Protein AF-A0A484ZGJ6-F1 (afdb_monomer)

Organism: NCBI:txid82979

Sequence (197 aa):
MSDLVSEPDHSEWWVSFLKGGVAILPLSIAVLPWGILAGSMAIETGLTPAEGLGMSGIIFAGATQLAVMGMIKAGAGVMSILISAFFIASQHLLYGLTLRERIAPLPLRWRLILGFLLTDELFALIGKHSAAEFNRWYALGVGLFFYIFWLLSTLAGILAATQIENLGSYGLDFSIAATFIVIVVPMIKTFRPLFAC

Secondary structure (DSSP, 8-state):
---S-----TTSHHHHHHHHHHHHHHHHHHHHHHHHHHHHHHHHTT--HHHHHHHHHH---HHHHHHHHHHHHTT--HHHHHHHHHHHHHHHHHHHHHTHHHHTTS-HHHHHHHHHT--HHHHHHHTTS-TTT--HHHHHHHHHHHHHHHHHHHHHHHHHHHTSTTTTTS---HHHHHHHHHHHHHHHTT---S---

Solvent-accessible surface area (backbone atoms only — not comparable to full-atom values): 10883 Å² total; per-residue (Å²): 144,84,79,86,72,76,73,73,62,90,87,48,52,66,58,38,17,49,52,18,32,59,69,34,44,72,60,38,60,68,42,32,47,59,19,22,29,46,16,20,42,24,49,74,65,69,40,51,73,67,56,30,51,49,44,55,67,70,47,60,40,69,70,38,46,49,51,45,52,53,36,55,69,69,68,54,55,69,69,58,44,52,53,52,39,49,63,63,47,46,60,55,56,56,52,50,61,72,43,34,86,58,43,65,83,46,60,66,70,55,42,52,52,55,57,60,41,49,40,73,68,40,43,67,68,55,64,77,48,51,68,88,67,59,50,71,44,23,54,48,17,24,23,51,45,40,52,51,42,43,52,53,20,20,49,50,14,32,53,58,43,69,73,44,79,63,56,80,79,67,80,52,63,54,39,57,53,52,32,48,48,60,57,46,56,66,55,60,74,64,68,72,73,89,76,83,121

InterPro domains:
  IPR011606 Branched-chain amino acid transport, permease [PTHR34979] (10-190)
  IPR061300 AzlC-like, N-terminal domain [PF03591] (26-164)

pLDDT: mean 83.39, std 15.0, range [37.19, 96.69]

Foldseek 3Di:
DPPLCPPPDPVCLVVLLVLLQVVQVVVLVVCLLLLLLQLQLCVVLVHDSVRSLVLCLQPVASVLSNVLSVCSVVVHDPVVNVVVSCVSCVVLVVLCVLCCLQQVVDDPVLNVQLSSLDDPSLCVVQVPADSSRDDSSSSNSNSVSSSVSSSVSSSNSNVVNVVDPPPPVPPDPVSVVSSCCVVVVVVVVPCPDPPPD

Radius of gyration: 19.73 Å; Cα contacts (8 Å, |Δi|>4): 202; chains: 1; bounding box: 47×52×60 Å

Structure (mmCIF, N/CA/C/O backbone):
data_AF-A0A484ZGJ6-F1
#
_entry.id   AF-A0A484ZGJ6-F1
#
loop_
_atom_site.group_PDB
_atom_site.id
_atom_site.type_symbol
_atom_site.label_atom_id
_atom_site.label_alt_id
_atom_site.label_comp_id
_atom_site.label_asym_id
_atom_site.label_entity_id
_atom_site.label_seq_id
_atom_site.pdbx_PDB_ins_code
_atom_site.Cartn_x
_atom_site.Cartn_y
_atom_site.Cartn_z
_atom_site.occupancy
_atom_site.B_iso_or_equiv
_atom_site.auth_seq_id
_atom_site.auth_comp_id
_atom_site.auth_asym_id
_atom_site.auth_atom_id
_atom_site.pdbx_PDB_model_num
ATOM 1 N N . MET A 1 1 ? 12.998 -8.329 -35.778 1.00 40.16 1 MET A N 1
ATOM 2 C CA . MET A 1 1 ? 12.248 -7.520 -34.784 1.00 40.16 1 MET A CA 1
ATOM 3 C C . MET A 1 1 ? 11.829 -8.412 -33.608 1.00 40.16 1 MET A C 1
ATOM 5 O O . MET A 1 1 ? 10.682 -8.391 -33.191 1.00 40.16 1 MET A O 1
ATOM 9 N N . SER A 1 2 ? 12.769 -9.228 -33.111 1.00 44.19 2 SER A N 1
ATOM 10 C CA . SER A 1 2 ? 12.583 -10.238 -32.054 1.00 44.19 2 SER A CA 1
ATOM 11 C C . SER A 1 2 ? 13.660 -10.104 -30.961 1.00 44.19 2 SER A C 1
ATOM 13 O O . SER A 1 2 ? 13.749 -10.945 -30.076 1.00 44.19 2 SER A O 1
ATOM 15 N N . ASP A 1 3 ? 14.464 -9.035 -31.012 1.00 37.19 3 ASP A N 1
ATOM 16 C CA . ASP A 1 3 ? 15.746 -8.937 -30.298 1.00 37.19 3 ASP A CA 1
ATOM 17 C C . ASP A 1 3 ? 15.791 -7.761 -29.306 1.00 37.19 3 ASP A C 1
ATOM 19 O O . ASP A 1 3 ? 16.861 -7.312 -28.918 1.00 37.19 3 ASP A O 1
ATOM 23 N N . LEU A 1 4 ? 14.632 -7.225 -28.900 1.00 46.31 4 LEU A N 1
ATOM 24 C CA . LEU A 1 4 ? 14.549 -6.069 -27.986 1.00 46.31 4 LEU A CA 1
ATOM 25 C C . LEU A 1 4 ? 14.051 -6.413 -26.579 1.00 46.31 4 LEU A C 1
ATOM 27 O O . LEU A 1 4 ? 13.741 -5.522 -25.794 1.00 46.31 4 LEU A O 1
ATOM 31 N N . VAL A 1 5 ? 14.012 -7.696 -26.232 1.00 54.81 5 VAL A N 1
ATOM 32 C CA . VAL A 1 5 ? 13.924 -8.122 -24.836 1.00 54.81 5 VAL A CA 1
ATOM 33 C C . VAL A 1 5 ? 15.176 -8.932 -24.570 1.00 54.81 5 VAL A C 1
ATOM 35 O O . VAL A 1 5 ? 15.157 -10.156 -24.631 1.00 54.81 5 VAL A O 1
ATOM 38 N N . SER A 1 6 ? 16.293 -8.240 -24.340 1.00 44.44 6 SER A N 1
ATOM 39 C CA . SER A 1 6 ? 17.437 -8.855 -23.679 1.00 44.44 6 SER A CA 1
ATOM 40 C C . SER A 1 6 ? 16.919 -9.407 -22.354 1.00 44.44 6 SER A C 1
ATOM 42 O O . SER A 1 6 ? 16.613 -8.637 -21.438 1.00 44.44 6 SER A O 1
ATOM 44 N N . GLU A 1 7 ? 16.713 -10.722 -22.277 1.00 51.34 7 GLU A N 1
ATOM 45 C CA . GLU A 1 7 ? 16.436 -11.353 -20.998 1.00 51.34 7 GLU A CA 1
ATOM 46 C C . GLU A 1 7 ? 17.609 -10.993 -20.082 1.00 51.34 7 GLU A C 1
ATOM 48 O O . GLU A 1 7 ? 18.758 -11.238 -20.458 1.00 51.34 7 GLU A O 1
ATOM 53 N N . PRO A 1 8 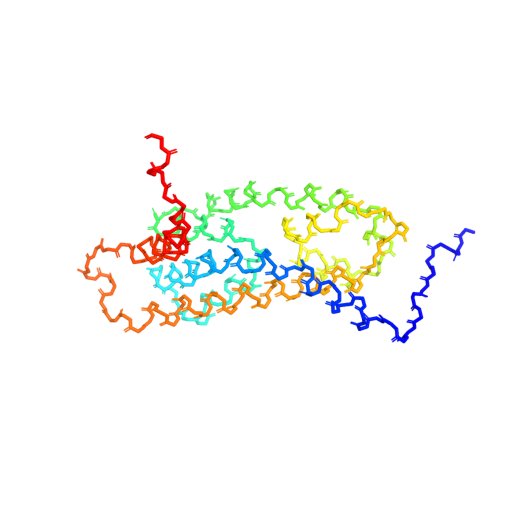? 17.366 -10.329 -18.936 1.00 51.41 8 PRO A N 1
ATOM 54 C CA . PRO A 1 8 ? 18.440 -10.105 -17.989 1.00 51.41 8 PRO A CA 1
ATOM 55 C C . PRO A 1 8 ? 18.984 -11.480 -17.614 1.00 51.41 8 PRO A C 1
ATOM 57 O O . PRO A 1 8 ? 18.192 -12.383 -17.323 1.00 51.41 8 PRO A O 1
ATOM 60 N N . ASP A 1 9 ? 20.309 -11.623 -17.667 1.00 56.94 9 ASP A N 1
ATOM 61 C CA . ASP A 1 9 ? 21.020 -12.828 -17.257 1.00 56.94 9 ASP A CA 1
ATOM 62 C C . ASP A 1 9 ? 20.381 -13.383 -15.973 1.00 56.94 9 ASP A C 1
ATOM 64 O O . ASP A 1 9 ? 20.150 -12.649 -15.001 1.00 56.94 9 ASP A O 1
ATOM 68 N N . HIS A 1 10 ? 20.023 -14.670 -15.982 1.00 56.59 10 HIS A N 1
ATOM 69 C CA . HIS A 1 10 ? 19.292 -15.336 -14.900 1.00 56.59 10 HIS A CA 1
ATOM 70 C C . HIS A 1 10 ? 20.017 -15.251 -13.540 1.00 56.59 10 HIS A C 1
ATOM 72 O O . HIS A 1 10 ? 19.438 -15.618 -12.519 1.00 56.59 10 HIS A O 1
ATOM 78 N N . SER A 1 11 ? 21.253 -14.748 -13.504 1.00 60.28 11 SER A N 1
ATOM 79 C CA . SER A 1 11 ? 22.070 -14.538 -12.311 1.00 60.28 11 SER A CA 1
ATOM 80 C C . SER A 1 11 ? 21.764 -13.241 -11.524 1.00 60.28 11 SER A C 1
ATOM 82 O O . SER A 1 11 ? 22.049 -13.197 -10.324 1.00 60.28 11 SER A O 1
ATOM 84 N N . GLU A 1 12 ? 21.115 -12.219 -12.111 1.00 80.94 12 GLU A N 1
ATOM 85 C CA . GLU A 1 12 ? 20.978 -10.876 -11.490 1.00 80.94 12 GLU A CA 1
ATOM 86 C C . GLU A 1 12 ? 19.540 -10.433 -11.134 1.00 80.94 12 GLU A C 1
ATOM 88 O O . GLU A 1 12 ? 19.305 -9.297 -10.695 1.00 80.94 12 GLU A O 1
ATOM 93 N N . TRP A 1 13 ? 18.538 -11.309 -11.280 1.00 86.31 13 TRP A N 1
ATOM 94 C CA . TRP A 1 13 ? 17.139 -10.961 -10.966 1.00 86.31 13 TRP A CA 1
ATOM 95 C C . TRP A 1 13 ? 16.955 -10.521 -9.506 1.00 86.31 13 TRP A C 1
ATOM 97 O O . TRP A 1 13 ? 16.236 -9.558 -9.233 1.00 86.31 13 TRP A O 1
ATOM 107 N N . TRP A 1 14 ? 17.645 -11.187 -8.575 1.00 90.00 14 TRP A N 1
ATOM 108 C CA . TRP A 1 14 ? 17.585 -10.893 -7.145 1.00 90.00 14 TRP A CA 1
ATOM 109 C C . TRP A 1 14 ? 18.207 -9.527 -6.833 1.00 90.00 14 TRP A C 1
ATOM 111 O O . TRP A 1 14 ? 17.683 -8.794 -5.999 1.00 90.00 14 TRP A O 1
ATOM 121 N N . VAL A 1 15 ? 19.264 -9.135 -7.556 1.00 92.50 15 VAL A N 1
ATOM 122 C CA . VAL A 1 15 ? 19.897 -7.815 -7.424 1.00 92.50 15 VAL A CA 1
ATOM 123 C C . VAL A 1 15 ? 18.914 -6.729 -7.836 1.00 92.50 15 VAL A C 1
ATOM 125 O O . VAL A 1 15 ? 18.727 -5.753 -7.115 1.00 92.50 15 VAL A O 1
ATOM 128 N N . SER A 1 16 ? 18.263 -6.899 -8.988 1.00 92.25 16 SER A N 1
ATOM 129 C CA . SER A 1 16 ? 17.263 -5.949 -9.489 1.00 92.25 16 SER A CA 1
ATOM 130 C C . SER A 1 16 ? 16.078 -5.825 -8.530 1.00 92.25 16 SER A C 1
ATOM 132 O O . SER A 1 16 ? 15.638 -4.717 -8.228 1.00 92.25 16 SER A O 1
ATOM 134 N N . PHE A 1 17 ? 15.608 -6.956 -8.007 1.00 94.06 17 PHE A N 1
ATOM 135 C CA . PHE A 1 17 ? 14.533 -7.021 -7.024 1.00 94.06 17 PHE A CA 1
ATOM 136 C C . PHE A 1 17 ? 14.898 -6.308 -5.713 1.00 94.06 17 PHE A C 1
ATOM 138 O O . PHE A 1 17 ? 14.151 -5.439 -5.265 1.00 94.06 17 PHE A O 1
ATOM 145 N N . LEU A 1 18 ? 16.069 -6.589 -5.133 1.00 94.69 18 LEU A N 1
ATOM 146 C CA . LEU A 1 18 ? 16.528 -5.916 -3.914 1.00 94.69 18 LEU A CA 1
ATOM 147 C C . LEU A 1 18 ? 16.787 -4.425 -4.138 1.00 94.69 18 LEU A C 1
ATOM 149 O O . LEU A 1 18 ? 16.440 -3.620 -3.280 1.00 94.69 18 LEU A O 1
ATOM 153 N N . LYS A 1 19 ? 17.334 -4.030 -5.294 1.00 93.94 19 LYS A N 1
ATOM 154 C CA . LYS A 1 19 ? 17.478 -2.611 -5.663 1.00 93.94 19 LYS A CA 1
ATOM 155 C C . LYS A 1 19 ? 16.125 -1.898 -5.657 1.00 93.94 19 LYS A C 1
ATOM 157 O O . LYS A 1 19 ? 16.038 -0.788 -5.140 1.00 93.94 19 LYS A O 1
ATOM 162 N N . GLY A 1 20 ? 15.080 -2.537 -6.186 1.00 92.56 20 GLY A N 1
ATOM 163 C CA . GLY A 1 20 ? 13.709 -2.027 -6.119 1.00 92.56 20 GLY A CA 1
ATOM 164 C C . GLY A 1 20 ? 13.200 -1.915 -4.684 1.00 92.56 20 GLY A C 1
ATOM 165 O O . GLY A 1 20 ? 12.730 -0.856 -4.275 1.00 92.56 20 GLY A O 1
ATOM 166 N N . GLY A 1 21 ? 13.377 -2.978 -3.897 1.00 94.44 21 GLY A N 1
ATOM 167 C CA . GLY A 1 21 ? 12.975 -3.017 -2.491 1.00 94.44 21 GLY A CA 1
ATOM 168 C C . GLY A 1 21 ? 13.659 -1.959 -1.620 1.00 94.44 21 GLY A C 1
ATOM 169 O O . GLY A 1 21 ? 13.019 -1.358 -0.765 1.00 94.44 21 GLY A O 1
ATOM 170 N N . VAL A 1 22 ? 14.941 -1.672 -1.858 1.00 95.06 22 VAL A N 1
ATOM 171 C CA . VAL A 1 22 ? 15.678 -0.615 -1.144 1.00 95.06 22 VAL A CA 1
ATOM 172 C C . VAL A 1 22 ? 15.243 0.775 -1.606 1.00 95.06 22 VAL A C 1
ATOM 174 O O . VAL A 1 22 ? 15.090 1.671 -0.778 1.00 95.06 22 VAL A O 1
ATOM 177 N N . ALA A 1 23 ? 15.004 0.961 -2.908 1.00 93.56 23 ALA A N 1
ATOM 178 C CA . ALA A 1 23 ? 14.592 2.250 -3.464 1.00 93.56 23 ALA A CA 1
ATOM 179 C C . ALA A 1 23 ? 13.242 2.736 -2.912 1.00 93.56 23 ALA A C 1
ATOM 181 O O . ALA A 1 23 ? 13.037 3.942 -2.788 1.00 93.56 23 ALA A O 1
ATOM 182 N N . ILE A 1 24 ? 12.341 1.815 -2.557 1.00 96.06 24 ILE A N 1
ATOM 183 C CA . ILE A 1 24 ? 11.005 2.152 -2.054 1.00 96.06 24 ILE A CA 1
ATOM 184 C C . ILE A 1 24 ? 10.960 2.445 -0.548 1.00 96.06 24 ILE A C 1
ATOM 186 O O . ILE A 1 24 ? 10.021 3.090 -0.089 1.00 96.06 24 ILE A O 1
ATOM 190 N N . LEU A 1 25 ? 11.983 2.057 0.227 1.00 94.31 25 LEU A N 1
ATOM 191 C CA . LEU A 1 25 ? 11.983 2.191 1.694 1.00 94.31 25 LEU A CA 1
ATOM 192 C C . LEU A 1 25 ? 11.622 3.593 2.217 1.00 94.31 25 LEU A C 1
ATOM 194 O O . LEU A 1 25 ? 10.841 3.660 3.166 1.00 94.31 25 LEU A O 1
ATOM 198 N N . PRO A 1 26 ? 12.123 4.710 1.650 1.00 92.62 26 PRO A N 1
ATOM 199 C CA . PRO A 1 26 ? 11.753 6.038 2.138 1.00 92.62 26 PRO A CA 1
ATOM 200 C C . PRO A 1 26 ? 10.246 6.311 2.029 1.00 92.62 26 PRO A C 1
ATOM 202 O O . PRO A 1 26 ? 9.653 6.865 2.954 1.00 92.62 26 PRO A O 1
ATOM 205 N N . LEU A 1 27 ? 9.621 5.875 0.930 1.00 91.75 27 LEU A N 1
ATOM 206 C CA . LEU A 1 27 ? 8.178 6.001 0.715 1.00 91.75 27 LEU A CA 1
ATOM 207 C C . LEU A 1 27 ? 7.402 5.014 1.601 1.00 91.75 27 LEU A C 1
ATOM 209 O O . LEU A 1 27 ? 6.402 5.392 2.207 1.00 91.75 27 LEU A O 1
ATOM 213 N N . SER A 1 28 ? 7.912 3.793 1.792 1.00 93.06 28 SER A N 1
ATOM 214 C CA . SER A 1 28 ? 7.342 2.821 2.736 1.00 93.06 28 SER A CA 1
ATOM 215 C C . SER A 1 28 ? 7.328 3.326 4.182 1.00 93.06 28 SER A C 1
ATOM 217 O O . SER A 1 28 ? 6.397 3.043 4.926 1.00 93.06 28 SER A O 1
ATOM 219 N N . ILE A 1 29 ? 8.343 4.079 4.612 1.00 90.62 29 ILE A N 1
ATOM 220 C CA . ILE A 1 29 ? 8.358 4.679 5.956 1.00 90.62 29 ILE A CA 1
ATOM 221 C C . ILE A 1 29 ? 7.308 5.791 6.050 1.00 90.62 29 ILE A C 1
ATOM 223 O O . ILE A 1 29 ? 6.611 5.898 7.059 1.00 90.62 29 ILE A O 1
ATOM 227 N N . ALA A 1 30 ? 7.160 6.590 4.991 1.00 89.44 30 ALA A N 1
ATOM 228 C CA . ALA A 1 30 ? 6.163 7.652 4.932 1.00 89.44 30 ALA A CA 1
ATOM 229 C C . ALA A 1 30 ? 4.716 7.124 4.950 1.00 89.44 30 ALA A C 1
ATOM 231 O O . ALA A 1 30 ? 3.829 7.833 5.422 1.00 89.44 30 ALA A O 1
ATOM 232 N N . VAL A 1 31 ? 4.471 5.887 4.490 1.00 89.88 31 VAL A N 1
ATOM 233 C CA . VAL A 1 31 ? 3.126 5.282 4.478 1.00 89.88 31 VAL A CA 1
ATOM 234 C C . VAL A 1 31 ? 2.710 4.652 5.814 1.00 89.88 31 VAL A C 1
ATOM 236 O O . VAL A 1 31 ? 1.523 4.424 6.038 1.00 89.88 31 VAL A O 1
ATOM 239 N N . LEU A 1 32 ? 3.649 4.414 6.740 1.00 90.50 32 LEU A N 1
ATOM 240 C CA . LEU A 1 32 ? 3.359 3.788 8.040 1.00 90.50 32 LEU A CA 1
ATOM 241 C C . LEU A 1 32 ? 2.205 4.446 8.825 1.00 90.50 32 LEU A C 1
ATOM 243 O O . LEU A 1 32 ? 1.367 3.701 9.335 1.00 90.50 32 LEU A O 1
ATOM 247 N N . PRO A 1 33 ? 2.104 5.790 8.929 1.00 88.50 33 PRO A N 1
ATOM 248 C CA . PRO A 1 33 ? 1.003 6.432 9.647 1.00 88.50 33 PRO A CA 1
ATOM 249 C C . PRO A 1 33 ? -0.355 6.106 9.018 1.00 88.50 33 PRO A C 1
ATOM 251 O O . PRO A 1 33 ? -1.319 5.842 9.731 1.00 88.50 33 PRO A O 1
ATOM 254 N N . TRP A 1 34 ? -0.418 6.071 7.685 1.00 89.19 34 TRP A N 1
ATOM 255 C CA . TRP A 1 34 ? -1.631 5.756 6.933 1.00 89.19 34 TRP A CA 1
ATOM 256 C C . TRP A 1 34 ? -2.042 4.293 7.086 1.00 89.19 34 TRP A C 1
ATOM 258 O O . TRP A 1 34 ? -3.228 4.010 7.235 1.00 89.19 34 TRP A O 1
ATOM 268 N N . GLY A 1 35 ? -1.079 3.368 7.103 1.00 91.88 35 GLY A N 1
ATOM 269 C CA . GLY A 1 35 ? -1.358 1.957 7.367 1.00 91.88 35 GLY A CA 1
ATOM 270 C C . GLY A 1 35 ? -1.864 1.731 8.793 1.00 91.88 35 GLY A C 1
ATOM 271 O O . GLY A 1 35 ? -2.874 1.061 8.989 1.00 91.88 35 GLY A O 1
ATOM 272 N N . ILE A 1 36 ? -1.233 2.360 9.792 1.00 90.31 36 ILE A N 1
ATOM 273 C CA . ILE A 1 36 ? -1.693 2.307 11.192 1.00 90.31 36 ILE A CA 1
ATOM 274 C C . ILE A 1 36 ? -3.119 2.859 11.310 1.00 90.31 36 ILE A C 1
ATOM 276 O O . ILE A 1 36 ? -3.968 2.230 11.944 1.00 90.31 36 ILE A O 1
ATOM 280 N N . LEU A 1 37 ? -3.399 3.993 10.659 1.00 89.06 37 LEU A N 1
ATOM 281 C CA . LEU A 1 37 ? -4.741 4.565 10.593 1.00 89.06 37 LEU A CA 1
ATOM 282 C C . LEU A 1 37 ? -5.739 3.570 9.997 1.00 89.06 37 LEU A C 1
ATOM 284 O O . LEU A 1 37 ? -6.798 3.347 10.577 1.00 89.06 37 LEU A O 1
ATOM 288 N N . ALA A 1 38 ? -5.393 2.948 8.868 1.00 91.31 38 ALA A N 1
ATOM 289 C CA . ALA A 1 38 ? -6.263 1.996 8.191 1.00 91.31 38 ALA A CA 1
ATOM 290 C C . ALA A 1 38 ? -6.588 0.782 9.074 1.00 91.31 38 ALA A C 1
ATOM 292 O O . ALA A 1 38 ? -7.747 0.381 9.171 1.00 91.31 38 ALA A O 1
ATOM 293 N N . GLY A 1 39 ? -5.585 0.237 9.766 1.00 91.06 39 GLY A N 1
ATOM 294 C CA . GLY A 1 39 ? -5.773 -0.876 10.693 1.00 91.06 39 GLY A CA 1
ATOM 295 C C . GLY A 1 39 ? -6.639 -0.521 11.901 1.00 91.06 39 GLY A C 1
ATOM 296 O O . GLY A 1 39 ? -7.518 -1.291 12.284 1.00 91.06 39 GLY A O 1
ATOM 297 N N . SER A 1 40 ? -6.428 0.664 12.472 1.00 88.69 40 SER A N 1
ATOM 298 C CA . SER A 1 40 ? -7.228 1.166 13.592 1.00 88.69 40 SER A CA 1
ATOM 299 C C . SER A 1 40 ? -8.686 1.415 13.187 1.00 88.69 40 SER A C 1
ATOM 301 O O . SER A 1 40 ? -9.609 0.976 13.876 1.00 88.69 40 SER A O 1
ATOM 303 N N . MET A 1 41 ? -8.907 2.037 12.024 1.00 88.06 41 MET A N 1
ATOM 304 C CA . MET A 1 41 ? -10.248 2.284 11.489 1.00 88.06 41 MET A CA 1
ATOM 305 C C . MET A 1 41 ? -11.007 0.990 11.202 1.00 88.06 41 MET A C 1
ATOM 307 O O . MET A 1 41 ? -12.212 0.946 11.434 1.00 88.06 41 MET A O 1
ATOM 311 N N . ALA A 1 42 ? -10.329 -0.066 10.742 1.00 89.62 42 ALA A N 1
ATOM 312 C CA . ALA A 1 42 ? -10.978 -1.351 10.504 1.00 89.62 42 ALA A CA 1
ATOM 313 C C . ALA A 1 42 ? -11.640 -1.890 11.786 1.00 89.62 42 ALA A C 1
ATOM 315 O O . ALA A 1 42 ? -12.816 -2.261 11.768 1.00 89.62 42 ALA A O 1
ATOM 316 N N . ILE A 1 43 ? -10.929 -1.837 12.916 1.00 88.25 43 ILE A N 1
ATOM 317 C CA . ILE A 1 43 ? -11.461 -2.259 14.219 1.00 88.25 43 ILE A CA 1
ATOM 318 C C . ILE A 1 43 ? -12.590 -1.337 14.691 1.00 88.25 43 ILE A C 1
ATOM 320 O O . ILE A 1 43 ? -13.623 -1.824 15.148 1.00 88.25 43 ILE A O 1
ATOM 324 N N . GLU A 1 44 ? -12.458 -0.018 14.517 1.00 83.25 44 GLU A N 1
ATOM 325 C CA . GLU A 1 44 ? -13.536 0.932 14.841 1.00 83.25 44 GLU A CA 1
ATOM 326 C C . GLU A 1 44 ? -14.810 0.709 14.014 1.00 83.25 44 GLU A C 1
ATOM 328 O O . GLU A 1 44 ? -15.913 0.916 14.516 1.00 83.25 44 GLU A O 1
ATOM 333 N N . THR A 1 45 ? -14.682 0.279 12.755 1.00 82.88 45 THR A N 1
ATOM 334 C CA . THR A 1 45 ? -15.833 -0.065 11.902 1.00 82.88 45 THR A CA 1
ATOM 335 C C . THR A 1 45 ? -16.492 -1.398 12.269 1.00 82.88 45 THR A C 1
ATOM 337 O O . THR A 1 45 ? -17.491 -1.769 11.656 1.00 82.88 45 THR A O 1
ATOM 340 N N . GLY A 1 46 ? -15.968 -2.110 13.272 1.00 84.19 46 GLY A N 1
ATOM 341 C CA . GLY A 1 46 ? -16.495 -3.391 13.738 1.00 84.19 46 GLY A CA 1
ATOM 342 C C . GLY A 1 46 ? -16.009 -4.600 12.939 1.00 84.19 46 GLY A C 1
ATOM 343 O O . GLY A 1 46 ? -16.546 -5.691 13.127 1.00 84.19 46 GLY A O 1
ATOM 344 N N . LEU A 1 47 ? -15.009 -4.435 12.065 1.00 86.88 47 LEU A N 1
ATOM 345 C CA . LEU A 1 47 ? -14.376 -5.563 11.383 1.00 86.88 47 LEU A CA 1
ATOM 346 C C . LEU A 1 47 ? -13.523 -6.359 12.369 1.00 86.88 47 LEU A C 1
ATOM 348 O O . LEU A 1 47 ? -12.871 -5.806 13.259 1.00 86.88 47 LEU A O 1
ATOM 352 N N . THR A 1 48 ? -13.467 -7.671 12.175 1.00 91.00 48 THR A N 1
ATOM 353 C CA . THR A 1 48 ? -12.502 -8.506 12.890 1.00 91.00 48 THR A CA 1
ATOM 354 C C . THR A 1 48 ? -11.067 -8.180 12.445 1.00 91.00 48 THR A C 1
ATOM 356 O O . THR A 1 48 ? -10.852 -7.731 11.315 1.00 91.00 48 THR A O 1
ATOM 359 N N . PRO A 1 49 ? -10.042 -8.462 13.273 1.00 90.19 49 PRO A N 1
ATOM 360 C CA . PRO A 1 49 ? -8.639 -8.293 12.881 1.00 90.19 49 PRO A CA 1
ATOM 361 C C . PRO A 1 49 ? -8.275 -8.970 11.550 1.00 90.19 49 PRO A C 1
ATOM 363 O O . PRO A 1 49 ? -7.517 -8.419 10.754 1.00 90.19 49 PRO A O 1
ATOM 366 N N . ALA A 1 50 ? -8.835 -10.155 11.289 1.00 92.88 50 ALA A N 1
ATOM 367 C CA . ALA A 1 50 ? -8.607 -10.887 10.047 1.00 92.88 50 ALA A CA 1
ATOM 368 C C . ALA A 1 50 ? -9.274 -10.206 8.841 1.00 92.88 50 ALA A C 1
ATOM 370 O O . ALA A 1 50 ? -8.657 -10.107 7.782 1.00 92.88 50 ALA A O 1
ATOM 371 N N . GLU A 1 51 ? -10.501 -9.703 8.999 1.00 92.50 51 GLU A N 1
ATOM 372 C CA . GLU A 1 51 ? -11.206 -8.961 7.947 1.00 92.50 51 GLU A CA 1
ATOM 373 C C . GLU A 1 51 ? -10.537 -7.618 7.653 1.00 92.50 51 GLU A C 1
ATOM 375 O O . GLU A 1 51 ? -10.364 -7.275 6.487 1.00 92.50 51 GLU A O 1
ATOM 380 N N . GLY A 1 52 ? -10.098 -6.888 8.682 1.00 91.62 52 GLY A N 1
ATOM 381 C CA . GLY A 1 52 ? -9.375 -5.626 8.523 1.00 91.62 52 GLY A CA 1
ATOM 382 C C . GLY A 1 52 ? -8.053 -5.802 7.777 1.00 91.62 52 GLY A C 1
ATOM 383 O O . GLY A 1 52 ? -7.774 -5.083 6.816 1.00 91.62 52 GLY A O 1
ATOM 384 N N . LEU A 1 53 ? -7.260 -6.811 8.155 1.00 93.75 53 LEU A N 1
ATOM 385 C CA . LEU A 1 53 ? -6.012 -7.120 7.456 1.00 93.75 53 LEU A CA 1
ATOM 386 C C . LEU A 1 53 ? -6.273 -7.635 6.032 1.00 93.75 53 LEU A C 1
ATOM 388 O O . LEU A 1 53 ? -5.565 -7.257 5.099 1.00 93.75 53 LEU A O 1
ATOM 392 N N . GLY A 1 54 ? -7.307 -8.461 5.851 1.00 94.19 54 GLY A N 1
ATOM 393 C CA . GLY A 1 54 ? -7.741 -8.947 4.543 1.00 94.19 54 GLY A CA 1
ATOM 394 C C . GLY A 1 54 ? -8.192 -7.816 3.619 1.00 94.19 54 GLY A C 1
ATOM 395 O O . GLY A 1 54 ? -7.835 -7.809 2.443 1.00 94.19 54 GLY A O 1
ATOM 396 N N . MET A 1 55 ? -8.898 -6.817 4.152 1.00 93.00 55 MET A N 1
ATOM 397 C CA . MET A 1 55 ? -9.301 -5.622 3.415 1.00 93.00 55 MET A CA 1
ATOM 398 C C . MET A 1 55 ? -8.084 -4.830 2.936 1.00 93.00 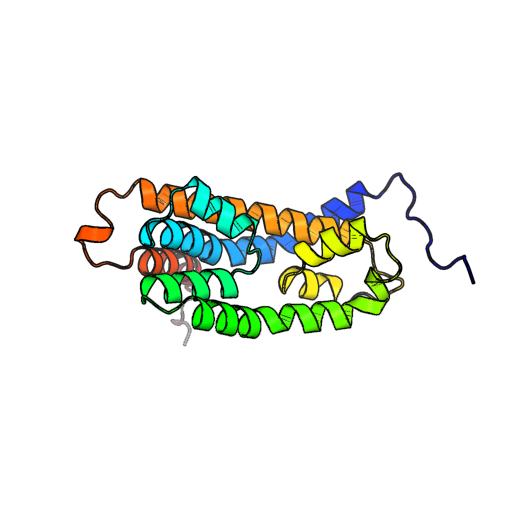55 MET A C 1
ATOM 400 O O . MET A 1 55 ? -8.031 -4.513 1.752 1.00 93.00 55 MET A O 1
ATOM 404 N N . SER A 1 56 ? -7.086 -4.586 3.796 1.00 93.06 56 SER A N 1
ATOM 405 C CA . SER A 1 56 ? -5.818 -3.956 3.382 1.00 93.06 56 SER A CA 1
ATOM 406 C C . SER A 1 56 ? -5.044 -4.774 2.352 1.00 93.06 56 SER A C 1
ATOM 408 O O . SER A 1 56 ? -4.342 -4.204 1.518 1.00 93.06 56 SER A O 1
ATOM 410 N N . GLY A 1 57 ? -5.152 -6.102 2.409 1.00 92.31 57 GLY A N 1
ATOM 411 C CA . GLY A 1 57 ? -4.529 -6.992 1.435 1.00 92.31 57 GLY A CA 1
ATOM 412 C C . GLY A 1 57 ? -5.226 -6.989 0.078 1.00 92.31 57 GLY A C 1
ATOM 413 O O . GLY A 1 57 ? -4.566 -7.110 -0.942 1.00 92.31 57 GLY A O 1
ATOM 414 N N . ILE A 1 58 ? -6.549 -6.840 0.031 1.00 91.88 58 ILE A N 1
ATOM 415 C CA . ILE A 1 58 ? -7.312 -6.855 -1.227 1.00 91.88 58 ILE A CA 1
ATOM 416 C C . ILE A 1 58 ? -7.382 -5.453 -1.839 1.00 91.88 58 ILE A C 1
ATOM 418 O O . ILE A 1 58 ? -7.162 -5.280 -3.038 1.00 91.88 58 ILE A O 1
ATOM 422 N N . ILE A 1 59 ? -7.692 -4.449 -1.021 1.00 89.94 59 ILE A N 1
ATOM 423 C CA . ILE A 1 59 ? -7.788 -3.045 -1.416 1.00 89.94 59 ILE A CA 1
ATOM 424 C C . ILE A 1 59 ? -6.426 -2.407 -1.175 1.00 89.94 59 ILE A C 1
ATOM 426 O O . ILE A 1 59 ? -6.228 -1.630 -0.244 1.00 89.94 59 ILE A O 1
ATOM 430 N N . PHE A 1 60 ? -5.473 -2.730 -2.047 1.00 89.69 60 PHE A N 1
ATOM 431 C CA . PHE A 1 60 ? -4.139 -2.140 -2.007 1.00 89.69 60 PHE A CA 1
ATOM 432 C C . PHE A 1 60 ? -4.127 -0.727 -2.616 1.00 89.69 60 PHE A C 1
ATOM 434 O O . PHE A 1 60 ? -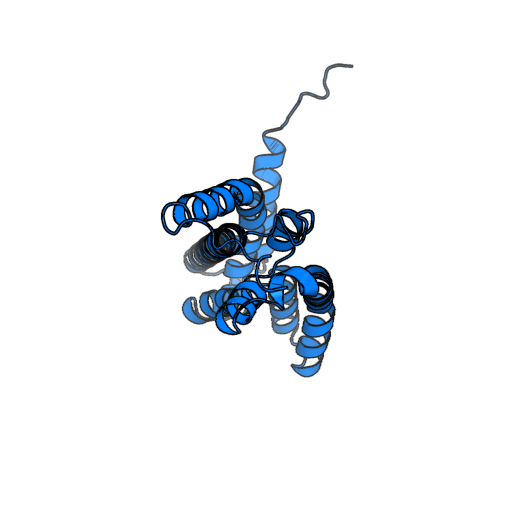3.471 -0.446 -3.612 1.00 89.69 60 PHE A O 1
ATOM 441 N N . ALA A 1 61 ? -4.934 0.157 -2.031 1.00 89.06 61 ALA A N 1
ATOM 442 C CA . ALA A 1 61 ? -5.067 1.561 -2.393 1.00 89.06 61 ALA A CA 1
ATOM 443 C C . ALA A 1 61 ? -5.468 2.348 -1.138 1.00 89.06 61 ALA A C 1
ATOM 445 O O . ALA A 1 61 ? -6.655 2.465 -0.825 1.00 89.06 61 ALA A O 1
ATOM 446 N N . GLY A 1 62 ? -4.478 2.877 -0.411 1.00 87.38 62 GLY A N 1
ATOM 447 C CA . GLY A 1 62 ? -4.676 3.433 0.934 1.00 87.38 62 GLY A CA 1
ATOM 448 C C . GLY A 1 62 ? -5.743 4.530 1.005 1.00 87.38 62 GLY A C 1
ATOM 449 O O . GLY A 1 62 ? -6.640 4.466 1.844 1.00 87.38 62 GLY A O 1
ATOM 450 N N . ALA A 1 63 ? -5.720 5.489 0.073 1.00 88.94 63 ALA A N 1
ATOM 451 C CA . ALA A 1 63 ? -6.726 6.553 0.008 1.00 88.94 63 ALA A CA 1
ATOM 452 C C . ALA A 1 63 ? -8.147 6.007 -0.225 1.00 88.94 63 ALA A C 1
ATOM 454 O O . ALA A 1 63 ? -9.094 6.422 0.445 1.00 88.94 63 ALA A O 1
ATOM 455 N N . THR A 1 64 ? -8.295 5.042 -1.138 1.00 92.25 64 THR A N 1
ATOM 456 C CA . THR A 1 64 ? -9.577 4.380 -1.413 1.00 92.25 64 THR A CA 1
ATOM 457 C C . THR A 1 64 ? -10.066 3.619 -0.188 1.00 92.25 64 THR A C 1
ATOM 459 O O . THR A 1 64 ? -11.233 3.736 0.174 1.00 92.25 64 THR A O 1
ATOM 462 N N . GLN A 1 65 ? -9.188 2.872 0.481 1.00 92.81 65 GLN A N 1
ATOM 463 C CA . GLN A 1 65 ? -9.545 2.081 1.654 1.00 92.81 65 GLN A CA 1
ATOM 464 C C . GLN A 1 65 ? -10.032 2.963 2.809 1.00 92.81 65 GLN A C 1
ATOM 466 O O . GLN A 1 65 ? -11.096 2.704 3.370 1.00 92.81 65 GLN A O 1
ATOM 471 N N . LEU A 1 66 ? -9.294 4.028 3.135 1.00 91.38 66 LEU A N 1
ATOM 472 C CA . LEU A 1 66 ? -9.663 4.975 4.192 1.00 91.38 66 LEU A CA 1
ATOM 473 C C . LEU A 1 66 ? -10.995 5.672 3.890 1.00 91.38 66 LEU A C 1
ATOM 475 O O . LEU A 1 66 ? -11.851 5.773 4.769 1.00 91.38 66 LEU A O 1
ATOM 479 N N . ALA A 1 67 ? -11.205 6.094 2.640 1.00 91.94 67 ALA A N 1
ATOM 480 C CA . ALA A 1 67 ? -12.465 6.698 2.216 1.00 91.94 67 ALA A CA 1
ATOM 481 C C . ALA A 1 67 ? -13.639 5.714 2.328 1.00 91.94 67 ALA A C 1
ATOM 483 O O . ALA A 1 67 ? -14.684 6.065 2.873 1.00 91.94 67 ALA A O 1
ATOM 484 N N . VAL A 1 68 ? -13.461 4.471 1.867 1.00 91.88 68 VAL A N 1
ATOM 485 C CA . VAL A 1 68 ? -14.477 3.413 1.968 1.00 91.88 68 VAL A CA 1
ATOM 486 C C . VAL A 1 68 ? -14.828 3.137 3.430 1.00 91.88 68 VAL A C 1
ATOM 488 O O . VAL A 1 68 ? -16.010 3.122 3.763 1.00 91.88 68 VAL A O 1
ATOM 491 N N . MET A 1 69 ? -13.841 2.989 4.318 1.00 89.88 69 MET A N 1
ATOM 492 C CA . MET A 1 69 ? -14.092 2.777 5.751 1.00 89.88 69 MET A CA 1
ATOM 493 C C . MET A 1 69 ? -14.821 3.965 6.390 1.00 89.88 69 MET A C 1
ATOM 495 O O . MET A 1 69 ? -15.772 3.766 7.145 1.00 89.88 69 MET A O 1
ATOM 499 N N . GLY A 1 70 ? -14.445 5.199 6.040 1.00 88.88 70 GLY A N 1
ATOM 500 C CA . GLY A 1 70 ? -15.151 6.401 6.491 1.00 88.88 70 GLY A CA 1
ATOM 501 C C . GLY A 1 70 ? -16.611 6.439 6.027 1.00 88.88 70 GLY A C 1
ATOM 502 O O . GLY A 1 70 ? -17.505 6.753 6.812 1.00 88.88 70 GLY A O 1
ATOM 503 N N . MET A 1 71 ? -16.877 6.055 4.777 1.00 91.50 71 MET A N 1
ATOM 504 C CA . MET A 1 71 ? -18.236 5.975 4.236 1.00 91.50 71 MET A CA 1
ATOM 505 C C . MET A 1 71 ? -19.067 4.860 4.883 1.00 91.50 71 MET A C 1
ATOM 507 O O . MET A 1 71 ? -20.249 5.073 5.152 1.00 91.50 71 MET A O 1
ATOM 511 N N . ILE A 1 72 ? -18.461 3.704 5.174 1.00 89.50 72 ILE A N 1
ATOM 512 C CA . ILE A 1 72 ? -19.108 2.616 5.923 1.00 89.50 72 ILE A CA 1
ATOM 513 C C . ILE A 1 72 ? -19.497 3.107 7.323 1.00 89.50 72 ILE A C 1
ATOM 515 O O . ILE A 1 72 ? -20.653 2.955 7.717 1.00 89.50 72 ILE A O 1
ATOM 519 N N . LYS A 1 73 ? -18.579 3.772 8.042 1.00 86.25 73 LYS A N 1
ATOM 520 C CA . LYS A 1 73 ? -18.839 4.354 9.374 1.00 86.25 73 LYS A CA 1
ATOM 521 C C . LYS A 1 73 ? -19.959 5.402 9.337 1.00 86.25 73 LYS A C 1
ATOM 523 O O . LYS A 1 73 ? -20.753 5.485 10.268 1.00 86.25 73 LYS A O 1
ATOM 528 N N . ALA A 1 74 ? -20.062 6.165 8.248 1.00 88.00 74 ALA A N 1
ATOM 529 C CA . ALA A 1 74 ? -21.120 7.151 8.028 1.00 88.00 74 ALA A CA 1
ATOM 530 C C . ALA A 1 74 ? -22.470 6.549 7.577 1.00 88.00 74 ALA A C 1
ATOM 532 O O . ALA A 1 74 ? -23.419 7.297 7.344 1.00 88.00 74 ALA A O 1
ATOM 533 N N . GLY A 1 75 ? -22.574 5.224 7.419 1.00 88.94 75 GLY A N 1
ATOM 534 C CA . GLY A 1 75 ? -23.801 4.558 6.975 1.00 88.94 75 GLY A CA 1
ATOM 535 C C . GLY A 1 75 ? -24.146 4.799 5.502 1.00 88.94 75 GLY A C 1
ATOM 536 O O . GLY A 1 75 ? -25.315 4.724 5.120 1.00 88.94 75 GLY A O 1
ATOM 537 N N . ALA A 1 76 ? -23.156 5.113 4.660 1.00 92.31 76 ALA A N 1
ATOM 538 C CA . ALA A 1 76 ? -23.380 5.319 3.234 1.00 92.31 76 ALA A CA 1
ATOM 539 C C . ALA A 1 76 ? -23.838 4.024 2.540 1.00 92.31 76 ALA A C 1
ATOM 541 O O . ALA A 1 76 ? -23.374 2.925 2.841 1.00 92.31 76 ALA A O 1
ATOM 542 N N . GLY A 1 77 ? -24.726 4.155 1.552 1.00 94.44 77 GLY A N 1
ATOM 543 C CA . GLY A 1 77 ? -25.176 3.013 0.757 1.00 94.44 77 GLY A CA 1
ATOM 544 C C . GLY A 1 77 ? -24.056 2.418 -0.105 1.00 94.44 77 GLY A C 1
ATOM 545 O O . GLY A 1 77 ? -23.208 3.143 -0.630 1.00 94.44 77 GLY A O 1
ATOM 546 N N . VAL A 1 78 ? -24.107 1.101 -0.334 1.00 93.81 78 VAL A N 1
ATOM 547 C CA . VAL A 1 78 ? -23.101 0.340 -1.106 1.00 93.81 78 VAL A CA 1
ATOM 548 C C . VAL A 1 78 ? -22.825 0.957 -2.481 1.00 93.81 78 VAL A C 1
ATOM 550 O O . VAL A 1 78 ? -21.673 1.087 -2.877 1.00 93.81 78 VAL A O 1
ATOM 553 N N . MET A 1 79 ? -23.862 1.409 -3.194 1.00 95.38 79 MET A N 1
ATOM 554 C CA . MET A 1 79 ? -23.690 2.047 -4.506 1.00 95.38 79 MET A CA 1
ATOM 555 C C . MET A 1 79 ? -22.875 3.340 -4.435 1.00 95.38 79 MET A C 1
ATOM 557 O O . MET A 1 79 ? -22.041 3.581 -5.302 1.00 95.38 79 MET A O 1
ATOM 561 N N . SER A 1 80 ? -23.079 4.156 -3.397 1.00 94.44 80 SER A N 1
ATOM 562 C CA . SER A 1 80 ? -22.301 5.381 -3.201 1.00 94.44 80 SER A CA 1
ATOM 563 C C . SER A 1 80 ? -20.841 5.049 -2.904 1.00 94.44 80 SER A C 1
ATOM 565 O O . SER A 1 80 ? -19.956 5.653 -3.501 1.00 94.44 80 SER A O 1
ATOM 567 N N . ILE A 1 81 ? -20.593 4.042 -2.062 1.00 94.62 81 ILE A N 1
ATOM 568 C CA . ILE A 1 8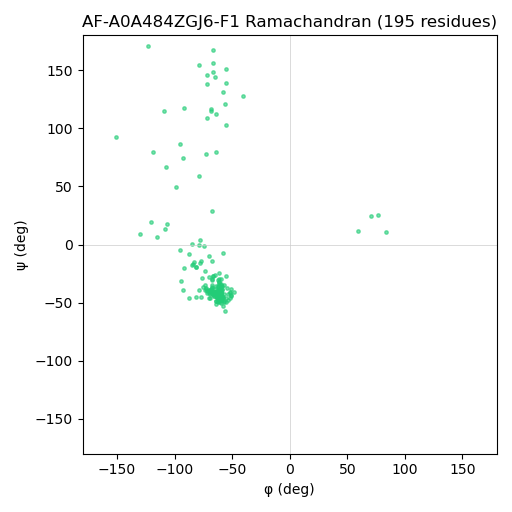1 ? -19.244 3.557 -1.749 1.00 94.62 81 ILE A CA 1
ATOM 569 C C . ILE A 1 81 ? -18.531 3.083 -3.019 1.00 94.62 81 ILE A C 1
ATOM 571 O O . ILE A 1 81 ? -17.401 3.494 -3.266 1.00 94.62 81 ILE A O 1
ATOM 575 N N . LEU A 1 82 ? -19.187 2.265 -3.848 1.00 94.38 82 LEU A N 1
ATOM 576 C CA . LEU A 1 82 ? -18.605 1.748 -5.091 1.00 94.38 82 LEU A CA 1
ATOM 577 C C . LEU A 1 82 ? -18.278 2.865 -6.086 1.00 94.38 82 LEU A C 1
ATOM 579 O O . LEU A 1 82 ? -17.198 2.861 -6.675 1.00 94.38 82 LEU A O 1
ATOM 583 N N . ILE A 1 83 ? -19.185 3.830 -6.257 1.00 95.38 83 ILE A N 1
ATOM 584 C CA . ILE A 1 83 ? -18.974 4.974 -7.150 1.00 95.38 83 ILE A CA 1
ATOM 585 C C . ILE A 1 83 ? -17.805 5.829 -6.649 1.00 95.38 83 ILE A C 1
ATOM 587 O O . ILE A 1 83 ? -16.895 6.133 -7.420 1.00 95.38 83 ILE A O 1
ATOM 591 N N . SER A 1 84 ? -17.786 6.175 -5.361 1.00 94.00 84 SER A N 1
ATOM 592 C CA . SER A 1 84 ? -16.691 6.940 -4.760 1.00 94.00 84 SER A CA 1
ATOM 593 C C . SER A 1 84 ? -15.362 6.201 -4.879 1.00 94.00 84 SER A C 1
ATOM 595 O O . SER A 1 84 ? -14.379 6.782 -5.331 1.00 94.00 84 SER A O 1
ATOM 597 N N . ALA A 1 85 ? -15.331 4.908 -4.549 1.00 92.94 85 ALA A N 1
ATOM 598 C CA . ALA A 1 85 ? -14.136 4.083 -4.664 1.00 92.94 85 ALA A CA 1
ATOM 599 C C . ALA A 1 85 ? -13.624 4.023 -6.108 1.00 92.94 85 ALA A C 1
ATOM 601 O O . ALA A 1 85 ? -12.423 4.153 -6.329 1.00 92.94 85 ALA A O 1
ATOM 602 N N . PHE A 1 86 ? -14.519 3.899 -7.093 1.00 93.25 86 PHE A N 1
ATOM 603 C CA . PHE A 1 86 ? -14.163 3.937 -8.510 1.00 93.25 86 PHE A CA 1
ATOM 604 C C . PHE A 1 86 ? -13.516 5.270 -8.903 1.00 93.25 86 PHE A C 1
ATOM 606 O O . PHE A 1 86 ? -12.455 5.277 -9.528 1.00 93.25 86 PHE A O 1
ATOM 613 N N . PHE A 1 87 ? -14.109 6.399 -8.507 1.00 93.38 87 PHE A N 1
ATOM 614 C CA . PHE A 1 87 ? -13.553 7.716 -8.821 1.00 93.38 87 PHE A CA 1
ATOM 615 C C . PHE A 1 87 ? -12.211 7.964 -8.129 1.00 93.38 87 PHE A C 1
ATOM 617 O O . PHE A 1 87 ? -11.282 8.442 -8.778 1.00 93.38 87 PHE A O 1
ATOM 624 N N . ILE A 1 88 ? -12.065 7.578 -6.860 1.00 91.56 88 ILE A N 1
ATOM 625 C CA . ILE A 1 88 ? -10.797 7.697 -6.124 1.00 91.56 88 ILE A CA 1
ATOM 626 C C . ILE A 1 88 ? -9.721 6.790 -6.743 1.00 91.56 88 ILE A C 1
ATOM 628 O O . ILE A 1 88 ? -8.567 7.195 -6.900 1.00 91.56 88 ILE A O 1
ATOM 632 N N . ALA A 1 89 ? -10.090 5.572 -7.149 1.00 90.69 89 ALA A N 1
ATOM 633 C CA . ALA A 1 89 ? -9.167 4.617 -7.752 1.00 90.69 89 ALA A CA 1
ATOM 634 C C . ALA A 1 89 ? -8.844 4.921 -9.224 1.00 90.69 89 ALA A C 1
ATOM 636 O O . ALA A 1 89 ? -7.864 4.384 -9.737 1.00 90.69 89 ALA A O 1
ATOM 637 N N . SER A 1 90 ? -9.605 5.791 -9.898 1.00 91.31 90 SER A N 1
ATOM 638 C CA . SER A 1 90 ? -9.446 6.097 -11.330 1.00 91.31 90 SER A CA 1
ATOM 639 C C . SER A 1 90 ? -8.032 6.552 -11.723 1.00 91.31 90 SER A C 1
ATOM 641 O O . SER A 1 90 ? -7.586 6.283 -12.837 1.00 91.31 90 SER A O 1
ATOM 643 N N . GLN A 1 91 ? -7.276 7.149 -10.798 1.00 90.06 91 GLN A N 1
ATOM 644 C CA . GLN A 1 91 ? -5.863 7.490 -11.000 1.00 90.06 91 GLN A CA 1
ATOM 645 C C . GLN A 1 91 ? -4.990 6.275 -11.370 1.00 90.06 91 GLN A C 1
ATOM 647 O O . GLN A 1 91 ? -4.120 6.380 -12.233 1.00 90.06 91 GLN A O 1
ATOM 652 N N . HIS A 1 92 ? -5.285 5.091 -10.825 1.00 89.56 92 HIS A N 1
ATOM 653 C CA . HIS A 1 92 ? -4.557 3.858 -11.135 1.00 89.56 92 HIS A CA 1
ATOM 654 C C . HIS A 1 92 ? -4.787 3.404 -12.580 1.00 89.56 92 HIS A C 1
ATOM 656 O O . HIS A 1 92 ? -3.889 2.835 -13.203 1.00 89.56 92 HIS A O 1
ATOM 662 N N . LEU A 1 93 ? -5.958 3.709 -13.157 1.00 89.38 93 LEU A N 1
ATOM 663 C CA . LEU A 1 93 ? -6.224 3.457 -14.573 1.00 89.38 93 LEU A CA 1
ATOM 664 C C . LEU A 1 93 ? -5.303 4.309 -15.456 1.00 89.38 93 LEU A C 1
ATOM 666 O O . LEU A 1 93 ? -4.731 3.797 -16.417 1.00 89.38 93 LEU A O 1
ATOM 670 N N . LEU A 1 94 ? -5.110 5.585 -15.109 1.00 90.69 94 LEU A N 1
ATOM 671 C CA . LEU A 1 94 ? -4.212 6.488 -15.836 1.00 90.69 94 LEU A CA 1
ATOM 672 C C . LEU A 1 94 ? -2.748 6.036 -15.736 1.00 90.69 94 LEU A C 1
ATOM 674 O O . LEU A 1 94 ? -2.027 6.037 -16.739 1.00 90.69 94 LEU A O 1
ATOM 678 N N . TYR A 1 95 ? -2.315 5.579 -14.559 1.00 91.00 95 TYR A N 1
ATOM 679 C CA . TYR A 1 95 ? -0.985 4.990 -14.376 1.00 91.00 95 TYR A CA 1
ATOM 680 C C . TYR A 1 95 ? -0.800 3.735 -15.234 1.00 91.00 95 TYR A C 1
ATOM 682 O O . TYR A 1 95 ? 0.203 3.608 -15.942 1.00 91.00 95 TYR A O 1
ATOM 690 N N . GLY A 1 96 ? -1.793 2.842 -15.251 1.00 89.00 96 GLY A N 1
ATOM 691 C CA . GLY A 1 96 ? -1.774 1.632 -16.072 1.00 89.00 96 GLY A CA 1
ATOM 692 C C . GLY A 1 96 ? -1.706 1.928 -17.573 1.00 89.00 96 GLY A C 1
ATOM 693 O O . GLY A 1 96 ? -0.958 1.269 -18.297 1.00 89.00 96 GLY A O 1
ATOM 694 N N . LEU A 1 97 ? -2.430 2.949 -18.042 1.00 90.38 97 LEU A N 1
ATOM 695 C CA . LEU A 1 97 ? -2.366 3.410 -19.433 1.00 90.38 97 LEU A CA 1
ATOM 696 C C . LEU A 1 97 ? -0.983 3.964 -19.789 1.00 90.38 97 LEU A C 1
ATOM 698 O O . LEU A 1 97 ? -0.459 3.654 -20.857 1.00 90.38 97 LEU A O 1
ATOM 702 N N . THR A 1 98 ? -0.369 4.720 -18.881 1.00 89.44 98 THR A N 1
ATOM 703 C CA . THR A 1 98 ? 0.966 5.308 -19.078 1.00 89.44 98 THR A CA 1
ATOM 704 C C . THR A 1 98 ? 2.056 4.233 -19.133 1.00 89.44 98 THR A C 1
ATOM 706 O O . THR A 1 98 ? 2.990 4.315 -19.927 1.00 89.44 98 THR A O 1
ATOM 709 N N . LEU A 1 99 ? 1.927 3.178 -18.328 1.00 89.25 99 LEU A N 1
ATOM 710 C CA . LEU A 1 99 ? 2.867 2.053 -18.302 1.00 89.25 99 LEU A CA 1
ATOM 711 C C . LEU A 1 99 ? 2.575 0.984 -19.367 1.00 89.25 99 LEU A C 1
ATOM 713 O O . LEU A 1 99 ? 3.301 -0.011 -19.453 1.00 89.25 99 LEU A O 1
ATOM 717 N N . ARG A 1 100 ? 1.541 1.172 -20.200 1.00 88.88 100 ARG A N 1
ATOM 718 C CA . ARG A 1 100 ? 1.072 0.172 -21.169 1.00 88.88 100 ARG A CA 1
ATOM 719 C C . ARG A 1 100 ? 2.186 -0.322 -22.082 1.00 88.88 100 ARG A C 1
ATOM 721 O O . ARG A 1 100 ? 2.324 -1.528 -22.234 1.00 88.88 100 ARG A O 1
ATOM 728 N N . GLU A 1 101 ? 2.987 0.568 -22.658 1.00 86.06 101 GLU A N 1
ATOM 729 C CA . GLU A 1 101 ? 4.062 0.192 -23.593 1.00 86.06 101 GLU A CA 1
ATOM 730 C C . GLU A 1 101 ? 5.128 -0.709 -22.948 1.00 86.06 101 GLU A C 1
ATOM 732 O O . GLU A 1 101 ? 5.768 -1.500 -23.634 1.00 86.06 101 GLU A O 1
ATOM 737 N N . ARG A 1 102 ? 5.273 -0.642 -21.619 1.00 86.00 102 ARG A N 1
ATOM 738 C CA . ARG A 1 102 ? 6.284 -1.371 -20.837 1.00 86.00 102 ARG A CA 1
ATOM 739 C C . ARG A 1 102 ? 5.755 -2.707 -20.319 1.00 86.00 102 ARG A C 1
ATOM 741 O O . ARG A 1 102 ? 6.472 -3.702 -20.308 1.00 86.00 102 ARG A O 1
ATOM 748 N N . ILE A 1 103 ? 4.491 -2.734 -19.891 1.00 87.38 103 ILE A N 1
ATOM 749 C CA . ILE A 1 103 ? 3.876 -3.906 -19.248 1.00 87.38 103 ILE A CA 1
ATOM 750 C C . ILE A 1 103 ? 3.116 -4.775 -20.267 1.00 87.38 103 ILE A C 1
ATOM 752 O O . ILE A 1 103 ? 3.069 -5.995 -20.113 1.00 87.38 103 ILE A O 1
ATOM 756 N N . ALA A 1 104 ? 2.540 -4.203 -21.332 1.00 88.31 104 ALA A N 1
ATOM 757 C CA . ALA A 1 104 ? 1.770 -4.961 -22.327 1.00 88.31 104 ALA A CA 1
ATOM 758 C C . ALA A 1 104 ? 2.554 -6.088 -23.031 1.00 88.31 104 ALA A C 1
ATOM 760 O O . ALA A 1 104 ? 1.935 -7.128 -23.268 1.00 88.31 104 ALA A O 1
ATOM 761 N N . PRO A 1 105 ? 3.868 -5.951 -23.321 1.00 89.31 105 PRO A N 1
ATOM 762 C CA . PRO A 1 105 ? 4.668 -7.042 -23.887 1.00 89.31 105 PRO A CA 1
ATOM 763 C C . PRO A 1 105 ? 4.894 -8.226 -22.930 1.00 89.31 105 PRO A C 1
ATOM 765 O O . PRO A 1 105 ? 5.329 -9.291 -23.363 1.00 89.31 105 PRO A O 1
ATOM 768 N N . LEU A 1 106 ? 4.632 -8.066 -21.628 1.00 88.88 106 LEU A N 1
ATOM 769 C CA . LEU A 1 106 ? 4.869 -9.112 -20.635 1.00 88.88 106 LEU A CA 1
ATOM 770 C C . LEU A 1 106 ? 3.755 -10.179 -20.631 1.00 88.88 106 LEU A C 1
ATOM 772 O O . LEU A 1 106 ? 2.593 -9.883 -20.928 1.00 88.88 106 LEU A O 1
ATOM 776 N N . PRO A 1 107 ? 4.062 -11.416 -20.189 1.00 91.44 107 PRO A N 1
ATOM 777 C CA . PRO A 1 107 ? 3.059 -12.456 -19.968 1.00 91.44 107 PRO A CA 1
ATOM 778 C C . PRO A 1 107 ? 1.944 -12.009 -19.012 1.00 91.44 107 PRO A C 1
ATOM 780 O O . PRO A 1 107 ? 2.190 -11.253 -18.071 1.00 91.44 107 PRO A O 1
ATOM 783 N N . LEU A 1 108 ? 0.733 -12.556 -19.176 1.00 91.62 108 LEU A N 1
ATOM 784 C CA . LEU A 1 108 ? -0.450 -12.177 -18.387 1.00 91.62 108 LEU A CA 1
ATOM 785 C C . LEU A 1 108 ? -0.214 -12.216 -16.868 1.00 91.62 108 LEU A C 1
ATOM 787 O O . LEU A 1 108 ? -0.613 -11.293 -16.167 1.00 91.62 108 LEU A O 1
ATOM 791 N N . ARG A 1 109 ? 0.504 -13.229 -16.365 1.00 93.25 109 ARG A N 1
ATOM 792 C CA . ARG A 1 109 ? 0.870 -13.338 -14.940 1.00 93.25 109 ARG A CA 1
ATOM 793 C C . ARG A 1 109 ? 1.584 -12.090 -14.404 1.00 93.25 109 ARG A C 1
ATOM 795 O O . ARG A 1 109 ? 1.259 -11.614 -13.326 1.00 93.25 109 ARG A O 1
ATOM 802 N N . TRP A 1 110 ? 2.510 -11.529 -15.181 1.00 90.69 110 TRP A N 1
ATOM 803 C CA . TRP A 1 110 ? 3.263 -10.334 -14.800 1.00 90.69 110 TRP A CA 1
ATOM 804 C C . TRP A 1 110 ? 2.395 -9.087 -14.853 1.00 90.69 110 TRP A C 1
ATOM 806 O O . TRP A 1 110 ? 2.499 -8.232 -13.982 1.00 90.69 110 TRP A O 1
ATOM 816 N N . ARG A 1 111 ? 1.503 -9.012 -15.843 1.00 92.31 111 ARG A N 1
ATOM 817 C CA . ARG A 1 111 ? 0.541 -7.915 -15.976 1.00 92.31 111 ARG A CA 1
ATOM 818 C C . ARG A 1 111 ? -0.416 -7.856 -14.786 1.00 92.31 111 ARG A C 1
ATOM 820 O O . ARG A 1 111 ? -0.672 -6.771 -14.287 1.00 92.31 111 ARG A O 1
ATOM 827 N N . LEU A 1 112 ? -0.910 -9.007 -14.325 1.00 93.06 112 LEU A N 1
ATOM 828 C CA . LEU A 1 112 ? -1.805 -9.085 -13.168 1.00 93.06 112 LEU A CA 1
ATOM 829 C C . LEU A 1 112 ? -1.081 -8.743 -11.863 1.00 93.06 112 LEU A C 1
ATOM 831 O O . LEU A 1 112 ? -1.588 -7.938 -11.093 1.00 93.06 112 LEU A O 1
ATOM 835 N N . ILE A 1 113 ? 0.118 -9.292 -11.641 1.00 94.38 113 ILE A N 1
ATOM 836 C CA . ILE A 1 113 ? 0.895 -9.024 -10.420 1.00 94.38 113 ILE A CA 1
ATOM 837 C C . ILE A 1 113 ? 1.300 -7.549 -10.340 1.00 94.38 113 ILE A C 1
ATOM 839 O O . ILE A 1 113 ? 1.052 -6.899 -9.331 1.00 94.38 113 ILE A O 1
ATOM 843 N N . LEU A 1 114 ? 1.893 -7.000 -11.405 1.00 93.12 114 LEU A N 1
ATOM 844 C CA . LEU A 1 114 ? 2.309 -5.595 -11.423 1.00 93.12 114 LEU A CA 1
ATOM 845 C C . LEU A 1 114 ? 1.117 -4.635 -11.457 1.00 93.12 114 LEU A C 1
ATOM 847 O O . LEU A 1 114 ? 1.237 -3.524 -10.964 1.00 93.12 114 LEU A O 1
ATOM 851 N N . GLY A 1 115 ? -0.017 -5.057 -12.024 1.00 92.50 115 GLY A N 1
ATOM 852 C CA . GLY A 1 115 ? -1.262 -4.293 -11.989 1.00 92.50 115 GLY A CA 1
ATOM 853 C C . GLY A 1 115 ? -1.885 -4.249 -10.595 1.00 92.50 115 GLY A C 1
ATOM 854 O O . GLY A 1 115 ? -2.369 -3.203 -10.189 1.00 92.50 115 GLY A O 1
ATOM 855 N N . PHE A 1 116 ? -1.834 -5.354 -9.848 1.00 93.69 116 PHE A N 1
ATOM 856 C CA . PHE A 1 116 ? -2.274 -5.394 -8.454 1.00 93.69 116 PHE A CA 1
ATOM 857 C C . PHE A 1 116 ? -1.365 -4.560 -7.544 1.00 93.69 116 PHE A C 1
ATOM 859 O O . PHE A 1 116 ? -1.856 -3.816 -6.708 1.00 93.69 116 PHE A O 1
ATOM 866 N N . LEU A 1 117 ? -0.045 -4.643 -7.738 1.00 94.69 117 LEU A N 1
ATOM 867 C CA . LEU A 1 117 ? 0.941 -3.867 -6.978 1.00 94.69 117 LEU A CA 1
ATOM 868 C C . LEU A 1 117 ? 1.066 -2.408 -7.444 1.00 94.69 117 LEU A C 1
ATOM 870 O O . LEU A 1 117 ? 1.953 -1.694 -6.976 1.00 94.69 117 LEU A O 1
ATOM 874 N N . LEU A 1 118 ? 0.242 -1.977 -8.401 1.00 93.56 118 LEU A N 1
ATOM 875 C CA . LEU A 1 118 ? 0.316 -0.635 -8.945 1.00 93.56 118 LEU A CA 1
ATOM 876 C C . LEU A 1 118 ? -0.199 0.359 -7.913 1.00 93.56 118 LEU A C 1
ATOM 878 O O . LEU A 1 118 ? -1.398 0.448 -7.689 1.00 93.56 118 LEU A O 1
ATOM 882 N N . THR A 1 119 ? 0.723 1.129 -7.351 1.00 93.06 119 THR A N 1
ATOM 883 C CA . THR A 1 119 ? 0.444 2.291 -6.508 1.00 93.06 119 THR A CA 1
ATOM 884 C C . THR A 1 119 ? 1.109 3.533 -7.095 1.00 93.06 119 THR A C 1
ATOM 886 O O . THR A 1 119 ? 1.899 3.445 -8.048 1.00 93.06 119 THR A O 1
ATOM 889 N N . ASP A 1 120 ? 0.796 4.703 -6.551 1.00 91.94 120 ASP A N 1
ATOM 890 C CA . ASP A 1 120 ? 1.450 5.959 -6.904 1.00 91.94 120 ASP A CA 1
ATOM 891 C C . ASP A 1 120 ? 2.950 5.933 -6.587 1.00 91.94 120 ASP A C 1
ATOM 893 O O . ASP A 1 120 ? 3.736 6.480 -7.359 1.00 91.94 120 ASP A O 1
ATOM 897 N N . GLU A 1 121 ? 3.386 5.220 -5.550 1.00 92.19 121 GLU A N 1
ATOM 898 C CA . GLU A 1 121 ? 4.804 5.057 -5.216 1.00 92.19 121 GLU A CA 1
ATOM 899 C C . GLU A 1 121 ? 5.534 4.144 -6.200 1.00 92.19 121 GLU A C 1
ATOM 901 O O . GLU A 1 121 ? 6.651 4.464 -6.626 1.00 92.19 121 GLU A O 1
ATOM 906 N N . LEU A 1 122 ? 4.900 3.036 -6.614 1.00 93.31 122 LEU A N 1
ATOM 907 C CA . LEU A 1 122 ? 5.438 2.217 -7.698 1.00 93.31 122 LEU A CA 1
ATOM 908 C C . LEU A 1 122 ? 5.576 3.087 -8.948 1.00 93.31 122 LEU A C 1
ATOM 910 O O . LEU A 1 122 ? 6.667 3.182 -9.513 1.00 93.31 122 LEU A O 1
ATOM 914 N N . PHE A 1 123 ? 4.498 3.766 -9.348 1.00 93.00 123 PHE A N 1
ATOM 915 C CA . PHE A 1 123 ? 4.483 4.635 -10.520 1.00 93.00 123 PHE A CA 1
ATOM 916 C C . PHE A 1 123 ? 5.517 5.767 -10.432 1.00 93.00 123 PHE A C 1
ATOM 918 O O . PHE A 1 123 ? 6.176 6.058 -11.428 1.00 93.00 123 PHE A O 1
ATOM 925 N N . ALA A 1 124 ? 5.732 6.367 -9.262 1.00 91.88 124 ALA A N 1
ATOM 926 C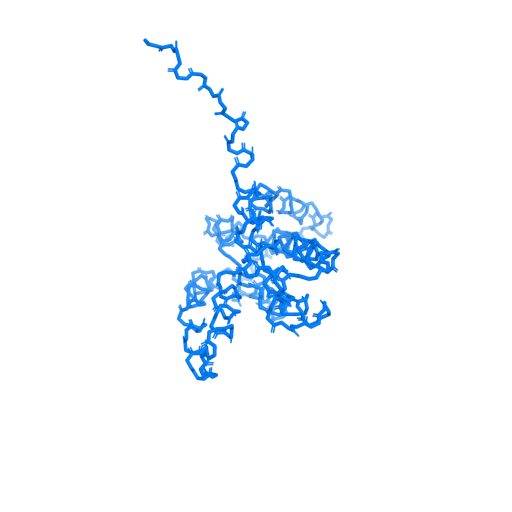 CA . ALA A 1 124 ? 6.725 7.419 -9.063 1.00 91.88 124 ALA A CA 1
ATOM 927 C C . ALA A 1 124 ? 8.159 6.934 -9.331 1.00 91.88 124 ALA A C 1
ATOM 929 O O . ALA A 1 124 ? 8.963 7.681 -9.898 1.00 91.88 124 ALA A O 1
ATOM 930 N N . LEU A 1 125 ? 8.470 5.686 -8.963 1.00 91.12 125 LEU A N 1
ATOM 931 C CA . LEU A 1 125 ? 9.789 5.088 -9.175 1.00 91.12 125 LEU A CA 1
ATOM 932 C C . LEU A 1 125 ? 9.975 4.563 -10.600 1.00 91.12 125 LEU A C 1
ATOM 934 O O . LEU A 1 125 ? 11.005 4.831 -11.213 1.00 91.12 125 LEU A O 1
ATOM 938 N N . ILE A 1 126 ? 8.995 3.847 -11.158 1.00 90.75 126 ILE A N 1
ATOM 939 C CA . ILE A 1 126 ? 9.155 3.221 -12.484 1.00 90.75 126 ILE A CA 1
ATOM 940 C C . ILE A 1 126 ? 8.680 4.102 -13.638 1.00 90.75 126 ILE A C 1
ATOM 942 O O . ILE A 1 126 ? 9.087 3.878 -14.775 1.00 90.75 126 ILE A O 1
ATOM 946 N N . GLY A 1 127 ? 7.837 5.103 -13.384 1.00 86.12 127 GLY A N 1
ATOM 947 C CA . GLY A 1 127 ? 7.181 5.927 -14.403 1.00 86.12 127 GLY A CA 1
ATOM 948 C C . GLY A 1 127 ? 8.159 6.707 -15.277 1.00 86.12 127 GLY A C 1
ATOM 949 O O . GLY A 1 127 ? 7.909 6.883 -16.469 1.00 86.12 127 GLY A O 1
ATOM 950 N N . LYS A 1 128 ? 9.327 7.066 -14.736 1.00 82.94 128 LYS A N 1
ATOM 951 C CA . LYS A 1 128 ? 10.376 7.804 -15.458 1.00 82.94 128 LYS A CA 1
ATOM 952 C C . LYS A 1 128 ? 11.271 6.932 -16.344 1.00 82.94 128 LYS A C 1
ATOM 954 O O . LYS A 1 128 ? 11.913 7.473 -17.233 1.00 82.94 128 LYS A O 1
ATOM 959 N N . HIS A 1 129 ? 11.318 5.618 -16.121 1.00 83.62 129 HIS A N 1
ATOM 960 C CA . HIS A 1 129 ? 12.192 4.720 -16.886 1.00 83.62 129 HIS A CA 1
ATOM 961 C C . HIS A 1 129 ? 11.675 4.549 -18.314 1.00 83.62 129 HIS A C 1
ATOM 963 O O . HIS A 1 129 ? 10.478 4.376 -18.512 1.00 83.62 129 HIS A O 1
ATOM 969 N N . SER A 1 130 ? 12.534 4.547 -19.327 1.00 81.06 130 SER A N 1
ATOM 970 C CA . SER A 1 130 ? 12.089 4.213 -20.689 1.00 81.06 130 SER A CA 1
ATOM 971 C C . SER A 1 130 ? 11.640 2.743 -20.802 1.00 81.06 130 SER A C 1
ATOM 973 O O . SER A 1 130 ? 11.897 1.924 -19.917 1.00 81.06 130 SER A O 1
ATOM 975 N N . ALA A 1 131 ? 10.974 2.368 -21.903 1.00 77.88 131 ALA A N 1
ATOM 976 C CA . ALA A 1 131 ? 10.604 0.967 -22.145 1.00 77.88 131 ALA A CA 1
ATOM 977 C C . ALA A 1 131 ? 11.829 0.033 -22.215 1.00 77.88 131 ALA A C 1
ATOM 979 O O . ALA A 1 131 ? 11.729 -1.123 -21.816 1.00 77.88 131 ALA A O 1
ATOM 980 N N . ALA A 1 132 ? 12.983 0.547 -22.657 1.00 76.06 132 ALA A N 1
ATOM 981 C CA . ALA A 1 132 ? 14.244 -0.192 -22.705 1.00 76.06 132 ALA A CA 1
ATOM 982 C C . ALA A 1 132 ? 14.907 -0.347 -21.322 1.00 76.06 132 ALA A C 1
ATOM 984 O O . ALA A 1 132 ? 15.594 -1.330 -21.071 1.00 76.06 132 ALA A O 1
ATOM 985 N N . GLU A 1 133 ? 14.683 0.602 -20.411 1.00 81.12 133 GLU A N 1
ATOM 986 C CA . GLU A 1 133 ? 15.210 0.582 -19.036 1.00 81.12 133 GLU A CA 1
ATOM 987 C C . GLU A 1 133 ? 14.288 -0.161 -18.058 1.00 81.12 133 GLU A C 1
ATOM 989 O O . GLU A 1 133 ? 14.629 -0.368 -16.889 1.00 81.12 133 GLU A O 1
ATOM 994 N N . PHE A 1 134 ? 13.089 -0.542 -18.503 1.00 85.88 134 PHE A N 1
ATOM 995 C CA . PHE A 1 134 ? 12.106 -1.181 -17.648 1.00 85.88 134 PHE A CA 1
ATOM 996 C C . PHE A 1 134 ? 12.557 -2.589 -17.241 1.00 85.88 134 PHE A C 1
ATOM 998 O O . PHE A 1 134 ? 12.613 -3.518 -18.046 1.00 85.88 134 PHE A O 1
ATOM 1005 N N . ASN A 1 135 ? 12.794 -2.774 -15.942 1.00 89.56 135 ASN A N 1
ATOM 1006 C CA . ASN A 1 135 ? 13.100 -4.073 -15.361 1.00 89.56 135 ASN A CA 1
ATOM 1007 C C . ASN A 1 135 ? 11.920 -4.574 -14.513 1.00 89.56 135 ASN A C 1
ATOM 1009 O O . ASN A 1 135 ? 11.593 -4.014 -13.464 1.00 89.56 135 ASN A O 1
ATOM 1013 N N . ARG A 1 136 ? 11.302 -5.679 -14.951 1.00 91.44 136 ARG A N 1
ATOM 1014 C CA . ARG A 1 136 ? 10.150 -6.306 -14.276 1.00 91.44 136 ARG A CA 1
ATOM 1015 C C . ARG A 1 136 ? 10.443 -6.748 -12.837 1.00 91.44 136 ARG A C 1
ATOM 1017 O O . ARG A 1 136 ? 9.558 -6.665 -11.992 1.00 91.44 136 ARG A O 1
ATOM 1024 N N . TRP A 1 137 ? 11.667 -7.195 -12.549 1.00 92.00 137 TRP A N 1
ATOM 1025 C CA . TRP A 1 137 ? 12.071 -7.644 -11.212 1.00 92.00 137 TRP A CA 1
ATOM 1026 C C . TRP A 1 137 ? 12.297 -6.469 -10.268 1.00 92.00 137 TRP A C 1
ATOM 1028 O O . TRP A 1 137 ? 11.918 -6.553 -9.105 1.00 92.00 137 TRP A O 1
ATOM 1038 N N . TYR A 1 138 ? 12.833 -5.358 -10.779 1.00 92.88 138 TYR A N 1
ATOM 1039 C CA . TYR A 1 138 ? 12.897 -4.100 -10.036 1.00 92.88 138 TYR A CA 1
ATOM 1040 C C . TYR A 1 138 ? 11.493 -3.602 -9.670 1.00 92.88 138 TYR A C 1
ATOM 1042 O O . TYR A 1 138 ? 11.230 -3.341 -8.500 1.00 92.88 138 TYR A O 1
ATOM 1050 N N . ALA A 1 139 ? 10.569 -3.558 -10.639 1.00 93.88 139 ALA A N 1
ATOM 1051 C CA . ALA A 1 139 ? 9.180 -3.159 -10.395 1.00 93.88 139 ALA A CA 1
ATOM 1052 C C . ALA A 1 139 ? 8.478 -4.077 -9.375 1.00 93.88 139 ALA A C 1
ATOM 1054 O O . ALA A 1 139 ? 7.773 -3.596 -8.490 1.00 93.88 139 ALA A O 1
ATOM 1055 N N . LEU A 1 140 ? 8.721 -5.391 -9.451 1.00 95.62 140 LEU A N 1
ATOM 1056 C CA . LEU A 1 140 ? 8.218 -6.347 -8.464 1.00 95.62 140 LEU A CA 1
ATOM 1057 C C . LEU A 1 140 ? 8.790 -6.082 -7.067 1.00 95.62 140 LEU A C 1
ATOM 1059 O O . LEU A 1 140 ? 8.048 -6.134 -6.094 1.00 95.62 140 LEU A O 1
ATOM 1063 N N . GLY A 1 141 ? 10.090 -5.796 -6.969 1.00 95.25 141 GLY A N 1
ATOM 1064 C CA . GLY A 1 141 ? 10.754 -5.466 -5.708 1.00 95.25 141 GLY A CA 1
ATOM 1065 C C . GLY A 1 141 ? 10.164 -4.228 -5.052 1.00 95.25 141 GLY A C 1
ATOM 1066 O O . GLY A 1 141 ? 9.819 -4.272 -3.876 1.00 95.25 141 GLY A O 1
ATOM 1067 N N . VAL A 1 142 ? 9.971 -3.161 -5.830 1.00 95.81 142 VAL A N 1
ATOM 1068 C CA . VAL A 1 142 ? 9.311 -1.933 -5.369 1.00 95.81 142 VAL A CA 1
ATOM 1069 C C . VAL A 1 142 ? 7.913 -2.240 -4.825 1.00 95.81 142 VAL A C 1
ATOM 1071 O O . VAL A 1 142 ? 7.632 -1.969 -3.660 1.00 95.81 142 VAL A O 1
ATOM 1074 N N . GLY A 1 143 ? 7.050 -2.847 -5.645 1.00 95.81 143 GLY A N 1
ATOM 1075 C CA . GLY A 1 143 ? 5.657 -3.086 -5.273 1.00 95.81 143 GLY A CA 1
ATOM 1076 C C . GLY A 1 143 ? 5.508 -4.048 -4.094 1.00 95.81 143 GLY A C 1
ATOM 1077 O O . GLY A 1 143 ? 4.732 -3.790 -3.179 1.00 95.81 143 GLY A O 1
ATOM 1078 N N . LEU A 1 144 ? 6.277 -5.142 -4.071 1.00 96.38 144 LEU A N 1
ATOM 1079 C CA . LEU A 1 144 ? 6.144 -6.167 -3.036 1.00 96.38 144 LEU A CA 1
ATOM 1080 C C . LEU A 1 144 ? 6.677 -5.698 -1.679 1.00 96.38 144 LEU A C 1
ATOM 1082 O O . LEU A 1 144 ? 6.051 -5.976 -0.658 1.00 96.38 144 LEU A O 1
ATOM 1086 N N . PHE A 1 145 ? 7.797 -4.968 -1.647 1.00 96.69 145 PHE A N 1
ATOM 1087 C CA . PHE A 1 145 ? 8.275 -4.374 -0.397 1.00 96.69 145 PHE A CA 1
ATOM 1088 C C . PHE A 1 145 ? 7.265 -3.357 0.126 1.00 96.69 145 PHE A C 1
ATOM 1090 O O . PHE A 1 145 ? 6.917 -3.410 1.303 1.00 96.69 145 PHE A O 1
ATOM 1097 N N . PHE A 1 146 ? 6.742 -2.484 -0.738 1.00 96.31 146 PHE A N 1
ATOM 1098 C CA . PHE A 1 146 ? 5.715 -1.525 -0.338 1.00 96.31 146 PHE A CA 1
ATOM 1099 C C . PHE A 1 146 ? 4.472 -2.220 0.233 1.00 96.31 146 PHE A C 1
ATOM 1101 O O . PHE A 1 146 ? 4.011 -1.874 1.318 1.00 96.31 146 PHE A O 1
ATOM 1108 N N . TYR A 1 147 ? 4.002 -3.274 -0.437 1.00 96.62 147 TYR A N 1
ATOM 1109 C CA . TYR A 1 147 ? 2.869 -4.087 0.001 1.00 96.62 147 TYR A CA 1
ATOM 1110 C C . TYR A 1 147 ? 3.088 -4.719 1.381 1.00 96.62 147 TYR A C 1
ATOM 1112 O O . TYR A 1 147 ? 2.214 -4.656 2.246 1.00 96.62 147 TYR A O 1
ATOM 1120 N N . ILE A 1 148 ? 4.273 -5.281 1.632 1.00 96.25 148 ILE A N 1
ATOM 1121 C CA . ILE A 1 148 ? 4.612 -5.850 2.943 1.00 96.25 148 ILE A CA 1
ATOM 1122 C C . ILE A 1 148 ? 4.615 -4.757 4.018 1.00 96.25 148 ILE A C 1
ATOM 1124 O O . ILE A 1 148 ? 4.032 -4.952 5.081 1.00 96.25 148 ILE A O 1
ATOM 1128 N N . PHE A 1 149 ? 5.217 -3.596 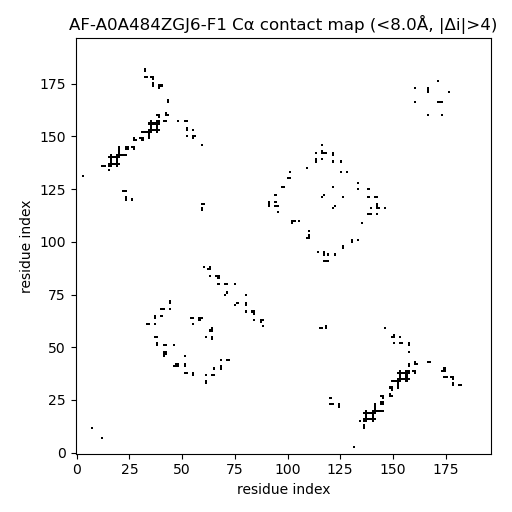3.754 1.00 95.56 149 PHE A N 1
ATOM 1129 C CA . PHE A 1 149 ? 5.216 -2.476 4.701 1.00 95.56 149 PHE A CA 1
ATOM 1130 C C . PHE A 1 149 ? 3.800 -1.956 4.994 1.00 95.56 149 PHE A C 1
ATOM 1132 O O . PHE A 1 149 ? 3.481 -1.656 6.148 1.00 95.56 149 PHE A O 1
ATOM 1139 N N . TRP A 1 150 ? 2.929 -1.905 3.985 1.00 95.94 150 TRP A N 1
ATOM 1140 C CA . TRP A 1 150 ? 1.515 -1.555 4.141 1.00 95.94 150 TRP A CA 1
ATOM 1141 C C . TRP A 1 150 ? 0.763 -2.549 5.036 1.00 95.94 150 TRP A C 1
ATOM 1143 O O . TRP A 1 150 ? 0.058 -2.154 5.967 1.00 95.94 150 TRP A O 1
ATOM 1153 N N . LEU A 1 151 ? 0.956 -3.853 4.820 1.00 96.56 151 LEU A N 1
ATOM 1154 C CA . LEU A 1 151 ? 0.338 -4.879 5.660 1.00 96.56 151 LEU A CA 1
ATOM 1155 C C . LEU A 1 151 ? 0.873 -4.860 7.093 1.00 96.56 151 LEU A C 1
ATOM 1157 O O . LEU A 1 151 ? 0.092 -4.983 8.033 1.00 96.56 151 LEU A O 1
ATOM 1161 N N . LEU A 1 152 ? 2.183 -4.681 7.280 1.00 96.38 152 LEU A N 1
ATOM 1162 C CA . LEU A 1 152 ? 2.793 -4.612 8.610 1.00 96.38 152 LEU A CA 1
ATOM 1163 C C . LEU A 1 152 ? 2.322 -3.383 9.394 1.00 96.38 152 LEU A C 1
ATOM 1165 O O . LEU A 1 152 ? 2.035 -3.491 10.584 1.00 96.38 152 LEU A O 1
ATOM 1169 N N . SER A 1 153 ? 2.203 -2.227 8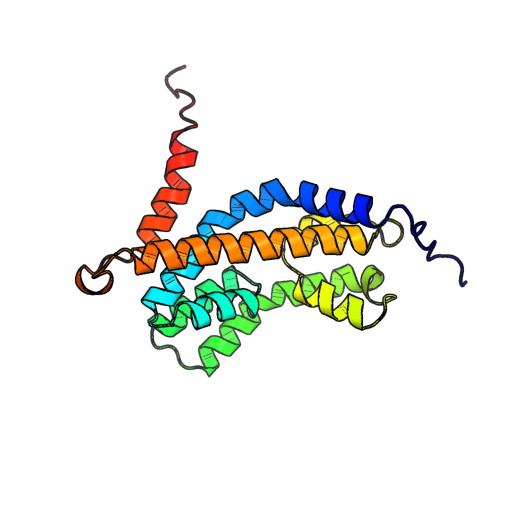.738 1.00 93.75 153 SER A N 1
ATOM 1170 C CA . SER A 1 153 ? 1.660 -1.016 9.368 1.00 93.75 153 SER A CA 1
ATOM 1171 C C . SER A 1 153 ? 0.169 -1.141 9.676 1.00 93.75 153 SER A C 1
ATOM 1173 O O . SER A 1 153 ? -0.245 -0.774 10.774 1.00 93.75 153 SER A O 1
ATOM 1175 N N . THR A 1 154 ? -0.619 -1.741 8.777 1.00 94.06 154 THR A N 1
ATOM 1176 C CA . THR A 1 154 ? -2.023 -2.095 9.055 1.00 94.06 154 THR A CA 1
ATOM 1177 C C . THR A 1 154 ? -2.123 -3.007 10.270 1.00 94.06 154 THR A C 1
ATOM 1179 O O . THR A 1 154 ? -2.899 -2.738 11.185 1.00 94.06 154 THR A O 1
ATOM 1182 N N . LEU A 1 155 ? -1.321 -4.071 10.316 1.00 94.44 155 LEU A N 1
ATOM 1183 C CA . LEU A 1 155 ? -1.308 -5.002 11.437 1.00 94.44 155 LEU A CA 1
ATOM 1184 C C . LEU A 1 155 ? -0.943 -4.290 12.744 1.00 94.44 155 LEU A C 1
ATOM 1186 O O . LEU A 1 155 ? -1.598 -4.516 13.756 1.00 94.44 155 LEU A O 1
ATOM 1190 N N . ALA A 1 156 ? 0.050 -3.398 12.725 1.00 91.88 156 ALA A N 1
ATOM 1191 C CA . ALA A 1 156 ? 0.399 -2.588 13.888 1.00 91.88 156 ALA A CA 1
ATOM 1192 C C . ALA A 1 156 ? -0.778 -1.713 14.356 1.00 91.88 156 ALA A C 1
ATOM 1194 O O . ALA A 1 156 ? -1.029 -1.636 15.556 1.00 91.88 156 ALA A O 1
ATOM 1195 N N . GLY A 1 157 ? -1.531 -1.113 13.429 1.00 89.44 157 GLY A N 1
ATOM 1196 C CA . GLY A 1 157 ? -2.745 -0.351 13.736 1.00 89.44 157 GLY A CA 1
ATOM 1197 C C . GLY A 1 157 ? -3.864 -1.196 14.340 1.00 89.44 157 GLY A C 1
ATOM 1198 O O . GLY A 1 157 ? -4.454 -0.805 15.343 1.00 89.44 157 GLY A O 1
ATOM 1199 N N . ILE A 1 158 ? -4.104 -2.385 13.782 1.00 90.62 158 ILE A N 1
ATOM 1200 C CA . ILE A 1 158 ? -5.068 -3.358 14.315 1.00 90.62 158 ILE A CA 1
ATOM 1201 C C . ILE A 1 158 ? -4.681 -3.757 15.739 1.00 90.62 158 ILE A C 1
ATOM 1203 O O . ILE A 1 158 ? -5.504 -3.684 16.647 1.00 90.62 158 ILE A O 1
ATOM 1207 N N . LEU A 1 159 ? -3.421 -4.146 15.955 1.00 89.69 159 LEU A N 1
ATOM 1208 C CA . LEU A 1 159 ? -2.933 -4.546 17.273 1.00 89.69 159 LEU A CA 1
ATOM 1209 C C . LEU A 1 159 ? -3.053 -3.393 18.273 1.00 89.69 159 LEU A C 1
ATOM 1211 O O . LEU A 1 159 ? -3.573 -3.601 19.366 1.00 89.69 159 LEU A O 1
ATOM 1215 N N . ALA A 1 160 ? -2.652 -2.180 17.888 1.00 85.31 160 ALA A N 1
ATOM 1216 C CA . ALA A 1 160 ? -2.779 -0.997 18.734 1.00 85.31 160 ALA A CA 1
ATOM 1217 C C . ALA A 1 160 ? -4.239 -0.712 19.119 1.00 85.31 160 ALA A C 1
ATOM 1219 O O . ALA A 1 160 ? -4.508 -0.428 20.283 1.00 85.31 160 ALA A O 1
ATOM 1220 N N . ALA A 1 161 ? -5.180 -0.843 18.180 1.00 83.31 161 ALA A N 1
ATOM 1221 C CA . ALA A 1 161 ? -6.600 -0.649 18.452 1.00 83.31 161 ALA A CA 1
ATOM 1222 C C . ALA A 1 161 ? -7.184 -1.761 19.342 1.00 83.31 161 ALA A C 1
ATOM 1224 O O . ALA A 1 161 ? -7.904 -1.477 20.291 1.00 83.31 161 ALA A O 1
ATOM 1225 N N . THR A 1 162 ? -6.842 -3.030 19.103 1.00 80.62 162 THR A N 1
ATOM 1226 C CA . THR A 1 162 ? -7.385 -4.155 19.896 1.00 80.62 162 THR A CA 1
ATOM 1227 C C . THR A 1 162 ? -6.930 -4.179 21.357 1.00 80.62 162 THR A C 1
ATOM 1229 O O . THR A 1 162 ? -7.652 -4.703 22.197 1.00 80.62 162 THR A O 1
ATOM 1232 N N . GLN A 1 163 ? -5.755 -3.626 21.674 1.00 78.56 163 GLN A N 1
ATOM 1233 C CA . GLN A 1 163 ? -5.230 -3.572 23.048 1.00 78.56 163 GLN A CA 1
ATOM 1234 C C . GLN A 1 163 ? -5.882 -2.474 23.897 1.00 78.56 163 GLN A C 1
ATOM 1236 O O . GLN A 1 163 ? -5.760 -2.477 25.121 1.00 78.56 163 GLN A O 1
ATOM 1241 N N . ILE A 1 164 ? -6.560 -1.518 23.263 1.00 66.12 164 ILE A N 1
ATOM 1242 C CA . ILE A 1 164 ? -7.248 -0.432 23.952 1.00 66.12 164 ILE A CA 1
ATOM 1243 C C . ILE A 1 164 ? -8.705 -0.864 24.113 1.00 66.12 164 ILE A C 1
ATOM 1245 O O . ILE A 1 164 ? -9.566 -0.590 23.275 1.00 66.12 164 ILE A O 1
ATOM 1249 N N . GLU A 1 165 ? -8.982 -1.592 25.197 1.00 50.56 165 GLU A N 1
ATOM 1250 C CA . GLU A 1 165 ? -10.355 -1.886 25.607 1.00 50.56 165 GLU A CA 1
ATOM 1251 C C . GLU A 1 165 ? -11.128 -0.560 25.765 1.00 50.56 165 GLU A C 1
ATOM 1253 O O . GLU A 1 165 ? -10.598 0.418 26.295 1.00 50.56 165 GLU A O 1
ATOM 1258 N N . ASN A 1 166 ? -12.388 -0.521 25.311 1.00 52.97 166 ASN A N 1
ATOM 1259 C CA . ASN A 1 166 ? -13.296 0.636 25.395 1.00 52.97 166 ASN A CA 1
ATOM 1260 C C . ASN A 1 166 ? -13.089 1.818 24.413 1.00 52.97 166 ASN A C 1
ATOM 1262 O O . ASN A 1 166 ? -13.575 2.918 24.668 1.00 52.97 166 ASN A O 1
ATOM 1266 N N . LEU A 1 167 ? -12.501 1.612 23.228 1.00 51.34 167 LEU A N 1
ATOM 1267 C CA . LEU A 1 167 ? -12.459 2.638 22.158 1.00 51.34 167 LEU A CA 1
ATOM 1268 C C . LEU A 1 167 ? -13.823 3.299 21.861 1.00 51.34 167 LEU A C 1
ATOM 1270 O O . LEU A 1 167 ? -13.912 4.514 21.701 1.00 51.34 167 LEU A O 1
ATOM 1274 N N . GLY A 1 168 ? -14.900 2.507 21.845 1.00 49.16 168 GLY A N 1
ATOM 1275 C CA . GLY A 1 168 ? -16.252 2.995 21.563 1.00 49.16 168 GLY A CA 1
ATOM 1276 C C . GLY A 1 168 ? -16.904 3.801 22.695 1.00 49.16 168 GLY A C 1
ATOM 1277 O O . GLY A 1 168 ? -17.791 4.605 22.419 1.00 49.16 168 GLY A O 1
ATOM 1278 N N . SER A 1 169 ? -16.485 3.636 23.958 1.00 49.09 169 SER A N 1
ATOM 1279 C CA . SER A 1 169 ? -17.139 4.309 25.095 1.00 49.09 169 SER A CA 1
ATOM 1280 C C . SER A 1 169 ? -16.629 5.728 25.345 1.00 49.09 169 SER A C 1
ATOM 1282 O O . SER A 1 169 ? -17.289 6.494 26.042 1.00 49.09 169 SER A O 1
ATOM 1284 N N . TYR A 1 170 ? -15.464 6.089 24.800 1.00 49.62 170 TYR A N 1
ATOM 1285 C CA . TYR A 1 170 ? -14.842 7.395 25.036 1.00 49.62 170 TYR A CA 1
ATOM 1286 C C . TYR A 1 170 ? -15.151 8.446 23.962 1.00 49.62 170 TYR A C 1
ATOM 1288 O O . TYR A 1 170 ? -14.749 9.596 24.126 1.00 49.62 170 TYR A O 1
ATOM 1296 N N . GLY A 1 171 ? -15.849 8.088 22.874 1.00 49.28 171 GLY A N 1
ATOM 1297 C CA . GLY A 1 171 ? -16.203 9.024 21.793 1.00 49.28 171 GLY A CA 1
ATOM 1298 C C . GLY A 1 171 ? -15.000 9.691 21.107 1.00 49.28 171 GLY A C 1
ATOM 1299 O O . GLY A 1 171 ? -15.165 10.653 20.363 1.00 49.28 171 GLY A O 1
ATOM 1300 N N . LEU A 1 172 ? -13.791 9.201 21.381 1.00 51.12 172 LEU A N 1
ATOM 1301 C CA . LEU A 1 172 ? -12.544 9.666 20.800 1.00 51.12 172 LEU A CA 1
ATOM 1302 C C . LEU A 1 172 ? -12.288 8.819 19.558 1.00 51.12 172 LEU A C 1
ATOM 1304 O O . LEU A 1 172 ? -12.095 7.612 19.677 1.00 51.12 172 LEU A O 1
ATOM 1308 N N . ASP A 1 173 ? -12.259 9.448 18.382 1.00 67.50 173 ASP A N 1
ATOM 1309 C CA . ASP A 1 173 ? -11.733 8.838 17.159 1.00 67.50 173 ASP A CA 1
ATOM 1310 C C . ASP A 1 173 ? -10.229 8.569 17.354 1.00 67.50 173 ASP A C 1
ATOM 1312 O O . ASP A 1 173 ? -9.364 9.346 16.936 1.00 67.50 173 ASP A O 1
ATOM 1316 N N . PHE A 1 174 ? -9.905 7.481 18.053 1.00 66.81 1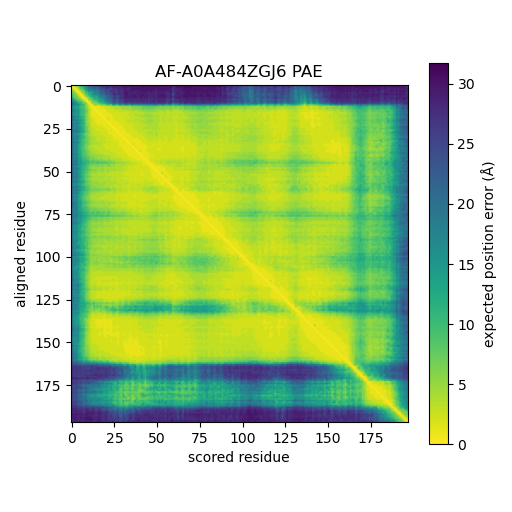74 PHE A N 1
ATOM 1317 C CA . PHE A 1 174 ? -8.544 7.059 18.368 1.00 66.81 174 PHE A CA 1
ATOM 1318 C C . PHE A 1 174 ? -7.701 6.947 17.104 1.00 66.81 174 PHE A C 1
ATOM 1320 O O . PHE A 1 174 ? -6.552 7.375 17.105 1.00 66.81 174 PHE A O 1
ATOM 1327 N N . SER A 1 175 ? -8.294 6.479 16.008 1.00 68.50 175 SER A N 1
ATOM 1328 C CA . SER A 1 175 ? -7.680 6.458 14.682 1.00 68.50 175 SER A CA 1
ATOM 1329 C C . SER A 1 175 ? -7.123 7.829 14.273 1.00 68.50 175 SER A C 1
ATOM 1331 O O . SER A 1 175 ? -5.971 7.935 13.843 1.00 68.50 175 SER A O 1
ATOM 1333 N N . ILE A 1 176 ? -7.894 8.904 14.472 1.00 68.88 176 ILE A N 1
ATOM 1334 C CA . ILE A 1 176 ? -7.480 10.277 14.147 1.00 68.88 176 ILE A CA 1
ATOM 1335 C C . ILE A 1 176 ? -6.393 10.750 15.118 1.00 68.88 176 ILE A C 1
ATOM 1337 O O . ILE A 1 176 ? -5.369 11.275 14.680 1.00 68.88 176 ILE A O 1
ATOM 1341 N N . ALA A 1 177 ? -6.573 10.530 16.424 1.00 70.12 177 ALA A N 1
ATOM 1342 C CA . ALA A 1 177 ? -5.600 10.934 17.441 1.00 70.12 177 ALA A CA 1
ATOM 1343 C C . ALA A 1 177 ? -4.247 10.215 17.279 1.00 70.12 177 ALA A C 1
ATOM 1345 O O . ALA A 1 177 ? -3.195 10.851 17.324 1.00 70.12 177 ALA A O 1
ATOM 1346 N N . ALA A 1 178 ? -4.262 8.906 17.027 1.00 67.81 178 ALA A N 1
ATOM 1347 C CA . ALA A 1 178 ? -3.077 8.093 16.783 1.00 67.81 178 ALA A CA 1
ATOM 1348 C C . ALA A 1 178 ? -2.342 8.560 15.524 1.00 67.81 178 ALA A C 1
ATOM 1350 O O . ALA A 1 178 ? -1.130 8.763 15.557 1.00 67.81 178 ALA A O 1
ATOM 1351 N N . THR A 1 179 ? -3.073 8.820 14.439 1.00 67.81 179 THR A N 1
ATOM 1352 C CA . THR A 1 179 ? -2.485 9.352 13.200 1.00 67.81 179 THR A CA 1
ATOM 1353 C C . THR A 1 179 ? -1.851 10.715 13.431 1.00 67.81 179 THR A C 1
ATOM 1355 O O . THR A 1 179 ? -0.723 10.955 13.001 1.00 67.81 179 THR A O 1
ATOM 1358 N N . PHE A 1 180 ? -2.534 11.594 14.167 1.00 72.50 180 PHE A N 1
ATOM 1359 C CA . PHE A 1 180 ? -1.999 12.900 14.528 1.00 72.50 180 PHE A CA 1
ATOM 1360 C C . PHE A 1 180 ? -0.700 12.771 15.329 1.00 72.50 180 PHE A C 1
ATOM 1362 O O . PHE A 1 180 ? 0.287 13.413 14.985 1.00 72.50 180 PHE A O 1
ATOM 1369 N N . ILE A 1 181 ? -0.650 11.894 16.336 1.00 73.44 181 ILE A N 1
ATOM 1370 C CA . ILE A 1 181 ? 0.567 11.631 17.120 1.00 73.44 181 ILE A CA 1
ATOM 1371 C C . ILE A 1 181 ? 1.693 11.119 16.214 1.00 73.44 181 ILE A C 1
ATOM 1373 O O . ILE A 1 181 ? 2.805 11.643 16.267 1.00 73.44 181 ILE A O 1
ATOM 1377 N N . VAL A 1 182 ? 1.415 10.141 15.350 1.00 71.25 182 VAL A N 1
ATOM 1378 C CA . VAL A 1 182 ? 2.425 9.555 14.457 1.00 71.25 182 VAL A CA 1
ATOM 1379 C C . VAL A 1 182 ? 2.971 10.583 13.458 1.00 71.25 182 VAL A C 1
ATOM 1381 O O . VAL A 1 182 ? 4.161 10.546 13.159 1.00 71.25 182 VAL A O 1
ATOM 1384 N N . ILE A 1 183 ? 2.153 11.517 12.967 1.00 73.75 183 ILE A N 1
ATOM 1385 C CA . ILE A 1 183 ? 2.598 12.584 12.053 1.00 73.75 183 ILE A CA 1
ATOM 1386 C C . ILE A 1 183 ? 3.348 13.691 12.809 1.00 73.75 183 ILE A C 1
ATOM 1388 O O . ILE A 1 183 ? 4.405 14.150 12.375 1.00 73.75 183 ILE A O 1
ATOM 1392 N N . VAL A 1 184 ? 2.819 14.137 13.948 1.00 77.69 184 VAL A N 1
ATOM 1393 C CA . VAL A 1 184 ? 3.303 15.332 14.653 1.00 77.69 184 VAL A CA 1
ATOM 1394 C C . VAL A 1 184 ? 4.567 15.059 15.463 1.00 77.69 184 VAL A C 1
ATOM 1396 O O . VAL A 1 184 ? 5.478 15.885 15.461 1.00 77.69 184 VAL A O 1
ATOM 1399 N N . VAL A 1 185 ? 4.687 13.903 16.119 1.00 76.88 185 VAL A N 1
ATOM 1400 C CA . VAL A 1 185 ? 5.872 13.552 16.925 1.00 76.88 185 VAL A CA 1
ATOM 1401 C C . VAL A 1 185 ? 7.193 13.623 16.136 1.00 76.88 185 VAL A C 1
ATOM 1403 O O . VAL A 1 185 ? 8.129 14.262 16.629 1.00 76.88 185 VAL A O 1
ATOM 1406 N N . PRO A 1 186 ? 7.335 13.031 14.932 1.00 67.88 186 PRO A N 1
ATOM 1407 C CA . PRO A 1 186 ? 8.560 13.175 14.145 1.00 67.88 186 PRO A CA 1
ATOM 1408 C C . PRO A 1 186 ? 8.766 14.608 13.636 1.00 67.88 186 PRO A C 1
ATOM 1410 O O . PRO A 1 186 ? 9.908 15.059 13.541 1.00 67.88 186 PRO A O 1
ATOM 1413 N N . MET A 1 187 ? 7.689 15.356 13.382 1.00 68.94 187 MET A N 1
ATOM 1414 C CA . MET A 1 187 ? 7.755 16.754 12.949 1.00 68.94 187 MET A CA 1
ATOM 1415 C C . MET A 1 187 ? 8.295 17.676 14.059 1.00 68.94 187 MET A C 1
ATOM 1417 O O . MET A 1 187 ? 9.113 18.555 13.790 1.00 68.94 187 MET A O 1
ATOM 1421 N N . ILE A 1 188 ? 7.941 17.413 15.324 1.00 69.31 188 ILE A N 1
ATOM 1422 C CA . ILE A 1 188 ? 8.453 18.143 16.499 1.00 69.31 188 ILE A CA 1
ATOM 1423 C C . ILE A 1 188 ? 9.958 17.906 16.710 1.00 69.31 188 ILE A C 1
ATOM 1425 O O . ILE A 1 188 ? 10.655 18.786 17.213 1.00 69.31 188 ILE A O 1
ATOM 1429 N N . LYS A 1 189 ? 10.516 16.766 16.275 1.00 56.88 189 LYS A N 1
ATOM 1430 C CA . LYS A 1 189 ? 11.969 16.521 16.377 1.00 56.88 189 LYS A CA 1
ATOM 1431 C C . LYS A 1 189 ? 12.810 17.380 15.423 1.00 56.88 189 LYS A C 1
ATOM 1433 O O . LYS A 1 189 ? 14.023 17.447 15.600 1.00 56.88 189 LYS A O 1
ATOM 1438 N N . THR A 1 190 ? 12.186 18.088 14.479 1.00 55.22 190 THR A N 1
ATOM 1439 C CA . THR A 1 190 ? 12.836 19.107 13.636 1.00 55.22 190 THR A CA 1
ATOM 1440 C C . THR A 1 190 ? 12.551 20.510 14.185 1.00 55.22 190 THR A C 1
ATOM 1442 O O . THR A 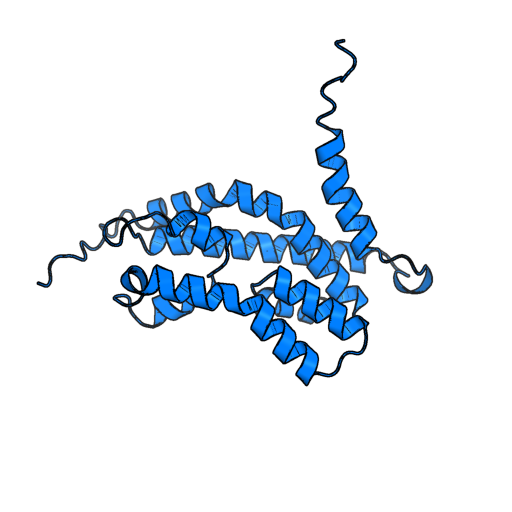1 190 ? 12.161 21.423 13.466 1.00 55.22 190 THR A O 1
ATOM 1445 N N . PHE A 1 191 ? 12.764 20.715 15.486 1.00 52.19 191 PHE A N 1
ATOM 1446 C CA . PHE A 1 191 ? 12.897 22.054 16.060 1.00 52.19 191 PHE A CA 1
ATOM 1447 C C . PHE A 1 191 ? 14.265 22.622 15.642 1.00 52.19 191 PHE A C 1
ATOM 1449 O O . PHE A 1 191 ? 15.228 22.617 16.406 1.00 52.19 191 PHE A O 1
ATOM 1456 N N . ARG A 1 192 ? 14.394 23.092 14.394 1.00 54.97 192 ARG A N 1
ATOM 1457 C CA . ARG A 1 192 ? 15.431 24.088 14.086 1.00 54.97 192 ARG A CA 1
ATOM 1458 C C . ARG A 1 192 ? 14.999 25.369 14.803 1.00 54.97 192 ARG A C 1
ATOM 1460 O O . ARG A 1 192 ? 13.914 25.862 14.501 1.00 54.97 192 ARG A O 1
ATOM 1467 N N . PRO A 1 193 ? 15.771 25.880 15.774 1.00 53.53 193 PRO A N 1
ATOM 1468 C CA . PRO A 1 193 ? 15.341 27.015 16.571 1.00 53.53 193 PRO A CA 1
ATOM 1469 C C . PRO A 1 193 ? 15.184 28.241 15.667 1.00 53.53 193 PRO A C 1
ATOM 1471 O O . PRO A 1 193 ? 16.163 28.797 15.177 1.00 53.53 193 PRO A O 1
ATOM 1474 N N . LEU A 1 194 ? 13.939 28.684 15.501 1.00 56.25 194 LEU A N 1
ATOM 1475 C CA . LEU A 1 194 ? 13.531 29.989 14.965 1.00 56.25 194 LEU A CA 1
ATOM 1476 C C . LEU A 1 194 ? 13.904 31.154 15.915 1.00 56.25 194 LEU A C 1
ATOM 1478 O O . LEU A 1 194 ? 13.237 32.177 15.936 1.00 56.25 194 LEU A O 1
ATOM 1482 N N . PHE A 1 195 ? 14.969 31.001 16.710 1.00 54.47 195 PHE A N 1
ATOM 1483 C CA . PHE A 1 195 ? 15.503 32.026 17.618 1.00 54.47 195 PHE A CA 1
ATOM 1484 C C . PHE A 1 195 ? 16.818 32.641 17.110 1.00 54.47 195 PHE A C 1
ATOM 1486 O O . PHE A 1 195 ? 17.550 33.260 17.874 1.00 54.47 195 PHE A O 1
ATOM 1493 N N . ALA A 1 196 ? 17.129 32.476 15.823 1.00 50.94 196 ALA A N 1
ATOM 1494 C CA . ALA A 1 196 ? 18.199 33.207 15.150 1.00 50.94 196 ALA A CA 1
ATOM 1495 C C . ALA A 1 196 ? 17.597 34.251 14.196 1.00 50.94 196 ALA A C 1
ATOM 1497 O O . ALA A 1 196 ? 17.696 34.098 12.983 1.00 50.94 196 ALA A O 1
ATOM 1498 N N . CYS A 1 197 ? 16.928 35.257 14.762 1.00 42.75 197 CYS A N 1
ATOM 1499 C CA . CYS A 1 197 ? 16.783 36.609 14.219 1.00 42.75 197 CYS A CA 1
ATOM 1500 C C . CYS A 1 197 ? 16.329 37.547 15.339 1.00 42.75 197 CYS A C 1
ATOM 1502 O O . CYS A 1 197 ? 15.355 37.188 16.037 1.00 42.75 197 CYS A O 1
#

Nearest PDB structures (foldseek):
  2zfy-assembly1_A  TM=1.822E-01  e=4.170E+00  Homo sapiens
  9g37-assembly1_A  TM=1.888E-01  e=4.364E+00  Mycolicibacterium thermoresistibile ATCC 19527

Mean predicted aligned error: 8.71 Å